Protein AF-A0A2G8XVL8-F1 (afdb_monomer_lite)

Foldseek 3Di:
DPPDDDDPDDDDPVRLLVVLCPDQEAEDQDQAEEDDCSVVSSLVSPVQNQHAYAYEPRYNCPVLQPLHHYDHSVPVVRSVVSVVCRVPPDPVSSNVSSVVSVVSSVVDDPVVVVVVVVVVVVVVDDDPQWDWDWDDDDPPTDTDTDGVPDDDDDPVVVVVCVVPDQAEEAEDEFDVTQFDHPPPDDDDPPDPPDPPLGDAGDPVSLVVVLVQQVPPRYAAEYAYQDDPVSQCVRNVVRPRHHYHYPD

Radius of gyration: 33.02 Å; chains: 1; bounding box: 64×34×90 Å

InterPro domains:
  IPR001830 Glycosyl transferase, family 20 [PF00982] (4-121)
  IPR001830 Glycosyl transferase, family 20 [PTHR10788] (4-247)
  IPR003337 Trehalose-phosphatase [PF02358] (200-247)
  IPR023214 HAD superfamily [G3DSA:3.40.50.1000] (167-247)
  IPR036412 HAD-like superfamily [SSF56784] (168-247)

pLDDT: mean 87.18, std 13.28, range [36.97, 98.06]

Sequence (247 aa):
FQHIELHIQPVGWEEKWALFTAGDCFLDTSIRDGLNLNPFEFICCHKDNVTGVILSEFTGCSRALASAIRVNPWKVEAVADAMDRIINMPVEEQRDRFTRDRDYLSHNSTQKWADENILDLRRARKPDDFVYVSWGLGNTFRVLGMDSNFRFLDTNQVVRGYRTSRHRVFFFDCEGTLAPDRRRITFVPGGENLFAQGRPPSPQVKDCLQALVDDQRNTVVILSGRDRHLLEEWFSSIRGIGLCAEH

Structure (mmCIF, N/CA/C/O backbone):
data_AF-A0A2G8XVL8-F1
#
_entry.id   AF-A0A2G8XVL8-F1
#
loop_
_atom_site.group_PDB
_atom_site.id
_atom_site.type_symbol
_atom_site.label_atom_id
_atom_site.label_alt_id
_atom_site.label_comp_id
_atom_site.label_asym_id
_atom_site.label_entity_id
_atom_site.label_seq_id
_atom_site.pdbx_PDB_ins_code
_atom_site.Cartn_x
_atom_site.Cartn_y
_atom_site.Cartn_z
_atom_site.occupancy
_atom_site.B_iso_or_equiv
_atom_site.auth_seq_id
_atom_site.auth_comp_id
_atom_site.auth_asym_id
_atom_site.auth_atom_id
_atom_site.pdbx_PDB_model_num
ATOM 1 N N . PHE A 1 1 ? 26.553 9.262 -38.613 1.00 51.47 1 PHE A N 1
ATOM 2 C CA . PHE A 1 1 ? 25.586 8.382 -37.938 1.00 51.47 1 PHE A CA 1
ATOM 3 C C . PHE A 1 1 ? 24.610 9.262 -37.190 1.00 51.47 1 PHE A C 1
ATOM 5 O O . PHE A 1 1 ? 25.046 10.172 -36.497 1.00 51.47 1 PHE A O 1
ATOM 12 N N . GLN A 1 2 ? 23.315 9.083 -37.417 1.00 65.31 2 GLN A N 1
ATOM 13 C CA . GLN A 1 2 ? 22.286 9.786 -36.662 1.00 65.31 2 GLN A CA 1
ATOM 14 C C . GLN A 1 2 ? 22.004 8.920 -35.432 1.00 65.31 2 GLN A C 1
ATOM 16 O O . GLN A 1 2 ? 21.621 7.767 -35.580 1.00 65.31 2 GLN A O 1
ATOM 21 N N . HIS A 1 3 ? 22.325 9.423 -34.241 1.00 88.94 3 HIS A N 1
ATOM 22 C CA . HIS A 1 3 ? 22.270 8.637 -33.000 1.00 88.94 3 HIS A CA 1
ATOM 23 C C . HIS A 1 3 ? 20.875 8.615 -32.358 1.00 88.94 3 HIS A C 1
ATOM 25 O O . HIS A 1 3 ? 20.647 7.849 -31.431 1.00 88.94 3 HIS A O 1
ATOM 31 N N . ILE A 1 4 ? 19.965 9.476 -32.825 1.00 93.12 4 ILE A N 1
ATOM 32 C CA . ILE A 1 4 ? 18.607 9.629 -32.301 1.00 93.12 4 ILE A CA 1
ATOM 33 C C . ILE A 1 4 ? 17.651 9.732 -33.486 1.00 93.12 4 ILE A C 1
ATOM 35 O O . ILE A 1 4 ? 17.824 10.599 -34.348 1.00 93.12 4 ILE A O 1
ATOM 39 N N . GLU A 1 5 ? 16.636 8.875 -33.490 1.00 92.69 5 GLU A N 1
ATOM 40 C CA . GLU A 1 5 ? 15.493 8.949 -34.393 1.00 92.69 5 GLU A CA 1
ATOM 41 C C . GLU A 1 5 ? 14.271 9.426 -33.601 1.00 92.69 5 GLU A C 1
ATOM 43 O O . GLU A 1 5 ? 13.936 8.869 -32.555 1.00 92.69 5 GLU A O 1
ATOM 48 N N . LEU A 1 6 ? 13.643 10.514 -34.055 1.00 93.31 6 LEU A N 1
ATOM 49 C CA . LEU A 1 6 ? 12.503 11.129 -33.379 1.00 93.31 6 LEU A CA 1
ATOM 50 C C . LEU A 1 6 ? 11.251 10.991 -34.243 1.00 93.31 6 LEU A C 1
ATOM 52 O O . LEU A 1 6 ? 11.138 11.628 -35.290 1.00 93.31 6 LEU A O 1
ATOM 56 N N . HIS A 1 7 ? 10.283 10.219 -33.754 1.00 91.62 7 HIS A N 1
ATOM 57 C CA . HIS A 1 7 ? 8.988 10.021 -34.398 1.00 91.62 7 HIS A CA 1
ATOM 58 C C . HIS A 1 7 ? 7.916 10.840 -33.665 1.00 91.62 7 HIS A C 1
ATOM 60 O O . HIS A 1 7 ? 7.632 10.590 -32.497 1.00 91.62 7 HIS A O 1
ATOM 66 N N . ILE A 1 8 ? 7.316 11.828 -34.341 1.00 92.38 8 ILE A N 1
ATOM 67 C CA . ILE A 1 8 ? 6.271 12.721 -33.779 1.00 92.38 8 ILE A CA 1
ATOM 68 C C . ILE A 1 8 ? 4.906 12.469 -34.450 1.00 92.38 8 ILE A C 1
ATOM 70 O O . ILE A 1 8 ? 4.050 13.346 -34.534 1.00 92.38 8 ILE A O 1
ATOM 74 N N . GLN A 1 9 ? 4.699 11.270 -34.988 1.00 92.88 9 GLN A N 1
ATOM 75 C CA . GLN A 1 9 ? 3.434 10.866 -35.604 1.00 92.88 9 GLN A CA 1
ATOM 76 C C . GLN A 1 9 ? 2.692 9.892 -34.682 1.00 92.88 9 GLN A C 1
ATOM 78 O 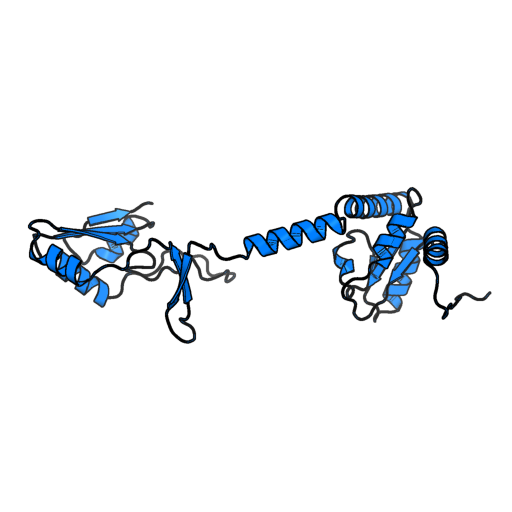O . GLN A 1 9 ? 3.333 9.241 -33.855 1.00 92.88 9 GLN A O 1
ATOM 83 N N . PRO A 1 10 ? 1.355 9.781 -34.782 1.00 91.75 10 PRO A N 1
ATOM 84 C CA . PRO A 1 10 ? 0.627 8.734 -34.080 1.00 91.75 10 PRO A CA 1
ATOM 85 C C . PRO A 1 10 ? 1.158 7.359 -34.494 1.00 91.75 10 PRO A C 1
ATOM 87 O O . PRO A 1 10 ? 1.093 7.001 -35.666 1.00 91.75 10 PRO A O 1
ATOM 90 N N . VAL A 1 11 ? 1.667 6.601 -33.527 1.00 91.06 11 VAL A N 1
ATOM 91 C CA . VAL A 1 11 ? 2.175 5.242 -33.736 1.00 91.06 11 VAL A CA 1
ATOM 92 C C . VAL A 1 11 ? 1.044 4.257 -33.448 1.00 91.06 11 VAL A C 1
ATOM 94 O O . VAL A 1 11 ? 0.441 4.289 -32.370 1.00 91.06 11 VAL A O 1
ATOM 97 N N . GLY A 1 12 ? 0.729 3.394 -34.416 1.00 95.19 12 GLY A N 1
ATOM 98 C CA . GLY A 1 12 ? -0.253 2.321 -34.234 1.00 95.19 12 GLY A CA 1
ATOM 99 C C . GLY A 1 12 ? 0.237 1.262 -33.239 1.00 95.19 12 GLY A C 1
ATOM 100 O O . GLY A 1 12 ? 1.431 1.154 -32.971 1.00 95.19 12 GLY A O 1
ATOM 101 N N . TRP A 1 13 ? -0.665 0.442 -32.690 1.00 93.75 13 TRP A N 1
ATOM 102 C CA . TRP A 1 13 ? -0.272 -0.583 -31.708 1.00 93.75 13 TRP A CA 1
ATOM 103 C C . TRP A 1 13 ? 0.717 -1.608 -32.271 1.00 93.75 13 TRP A C 1
ATOM 105 O O . TRP A 1 13 ? 1.668 -1.966 -31.585 1.00 93.75 13 TRP A O 1
ATOM 115 N N . GLU A 1 14 ? 0.537 -2.027 -33.525 1.00 95.44 14 GLU A N 1
ATOM 116 C CA . GLU A 1 14 ? 1.439 -2.977 -34.186 1.00 95.44 14 GLU A CA 1
ATOM 117 C C . GLU A 1 14 ? 2.858 -2.416 -34.322 1.00 95.44 14 GLU A C 1
ATOM 119 O O . GLU A 1 14 ? 3.827 -3.088 -33.977 1.00 95.44 14 GLU A O 1
ATOM 124 N N . GLU A 1 15 ? 2.980 -1.160 -34.755 1.00 94.94 15 GLU A N 1
ATOM 125 C CA . GLU A 1 15 ? 4.267 -0.478 -34.895 1.00 94.94 15 GLU A CA 1
ATOM 126 C C . GLU A 1 15 ? 4.929 -0.256 -33.530 1.00 94.94 15 GLU A C 1
ATOM 128 O O . GLU A 1 15 ? 6.110 -0.548 -33.359 1.00 94.94 15 GLU A O 1
ATOM 133 N N . LYS A 1 16 ? 4.159 0.161 -32.518 1.00 94.88 16 LYS A N 1
ATOM 134 C CA . LYS A 1 16 ? 4.647 0.308 -31.142 1.00 94.88 16 LYS A CA 1
ATOM 135 C C . LYS A 1 16 ? 5.207 -1.008 -30.602 1.00 94.88 16 LYS A C 1
ATOM 137 O O . LYS A 1 16 ? 6.292 -1.018 -30.028 1.00 94.88 16 LYS A O 1
ATOM 142 N N . TRP A 1 17 ? 4.488 -2.117 -30.767 1.00 94.69 17 TRP A N 1
ATOM 143 C CA . TRP A 1 17 ? 4.947 -3.422 -30.289 1.00 94.69 17 TRP A CA 1
ATOM 144 C C . TRP A 1 17 ? 6.123 -3.960 -31.096 1.00 94.69 17 TRP A C 1
ATOM 146 O O . TRP A 1 17 ? 6.993 -4.612 -30.520 1.00 94.69 17 TRP A O 1
ATOM 156 N N . ALA A 1 18 ? 6.197 -3.660 -32.394 1.00 94.62 18 ALA A N 1
ATOM 157 C CA . ALA A 1 18 ? 7.372 -3.964 -33.201 1.00 94.62 18 ALA A CA 1
ATOM 158 C C . ALA A 1 18 ? 8.606 -3.207 -32.684 1.00 94.62 18 ALA A C 1
ATOM 160 O O . ALA A 1 18 ? 9.642 -3.828 -32.455 1.00 94.62 18 ALA A O 1
ATOM 161 N N . LEU A 1 19 ? 8.473 -1.904 -32.406 1.00 94.31 19 LEU A N 1
ATOM 162 C CA . LEU A 1 19 ? 9.533 -1.088 -31.803 1.00 94.31 19 LEU A CA 1
ATOM 163 C C . LEU A 1 19 ? 9.929 -1.602 -30.417 1.00 94.31 19 LEU A C 1
ATOM 165 O O . LEU A 1 19 ? 11.114 -1.692 -30.117 1.00 94.31 19 LEU A O 1
ATOM 169 N N . PHE A 1 20 ? 8.954 -1.978 -29.585 1.00 95.75 20 PHE A N 1
ATOM 170 C CA . PHE A 1 20 ? 9.235 -2.571 -28.280 1.00 95.75 20 PHE A CA 1
ATOM 171 C C . PHE A 1 20 ? 9.999 -3.877 -28.426 1.00 95.75 20 PHE A C 1
ATOM 173 O O . PHE A 1 20 ? 11.032 -4.018 -27.801 1.00 95.75 20 PHE A O 1
ATOM 180 N N . THR A 1 21 ? 9.554 -4.789 -29.288 1.00 94.50 21 THR A N 1
ATOM 181 C CA . THR A 1 21 ? 10.224 -6.082 -29.516 1.00 94.50 21 THR A CA 1
ATOM 182 C C . THR A 1 21 ? 11.647 -5.920 -30.061 1.00 94.50 21 THR A C 1
ATOM 184 O O . THR A 1 21 ? 12.493 -6.776 -29.823 1.00 94.50 21 THR A O 1
ATOM 187 N N . ALA A 1 22 ? 11.908 -4.849 -30.813 1.00 93.38 22 ALA A N 1
ATOM 188 C CA . ALA A 1 22 ? 13.218 -4.559 -31.386 1.00 93.38 22 ALA A CA 1
ATOM 189 C C . ALA A 1 22 ? 14.173 -3.823 -30.428 1.00 93.38 22 ALA A C 1
ATOM 191 O O . ALA A 1 22 ? 15.365 -3.755 -30.714 1.00 93.38 22 ALA A O 1
ATOM 192 N N . GLY A 1 23 ? 13.671 -3.229 -29.342 1.00 93.19 23 GLY A N 1
ATOM 193 C CA . GLY A 1 23 ? 14.470 -2.401 -28.442 1.00 93.19 23 GLY A CA 1
ATOM 194 C C . GLY A 1 23 ? 15.141 -3.201 -27.327 1.00 93.19 23 GLY A C 1
ATOM 195 O O . GLY A 1 23 ? 14.467 -3.874 -26.560 1.00 93.19 23 GLY A O 1
ATOM 196 N N . ASP A 1 24 ? 16.452 -3.037 -27.148 1.00 91.56 24 ASP A N 1
ATOM 197 C CA . ASP A 1 24 ? 17.209 -3.720 -26.082 1.00 91.56 24 ASP A CA 1
ATOM 198 C C . ASP A 1 24 ? 16.936 -3.160 -24.670 1.00 91.56 24 ASP A C 1
ATOM 200 O O . ASP A 1 24 ? 17.196 -3.809 -23.653 1.00 91.56 24 ASP A O 1
ATOM 204 N N . CYS A 1 25 ? 16.435 -1.923 -24.588 1.00 93.94 25 CYS A N 1
ATOM 205 C CA . CYS A 1 25 ? 16.132 -1.249 -23.332 1.00 93.94 25 CYS A CA 1
ATOM 206 C C . CYS A 1 25 ? 14.982 -0.251 -23.487 1.00 93.94 25 CYS A C 1
ATOM 208 O O . CYS A 1 25 ? 14.939 0.529 -24.438 1.00 93.94 25 CYS A O 1
ATOM 210 N N . PHE A 1 26 ? 14.106 -0.200 -22.484 1.00 96.00 26 PHE A N 1
ATOM 211 C CA . PHE A 1 26 ? 13.099 0.846 -22.339 1.00 96.00 26 PHE A CA 1
ATOM 212 C C . PHE A 1 26 ? 13.552 1.914 -21.343 1.00 96.00 26 PHE A C 1
ATOM 214 O O . PHE A 1 26 ? 13.959 1.594 -20.226 1.00 96.00 26 PHE A O 1
ATOM 221 N N . LEU A 1 27 ? 13.446 3.185 -21.729 1.00 96.81 27 LEU A N 1
ATOM 222 C CA . LEU A 1 27 ? 13.810 4.328 -20.895 1.00 96.81 27 LEU A CA 1
ATOM 223 C C . LEU A 1 27 ? 12.592 5.225 -20.662 1.00 96.81 27 LEU A C 1
ATOM 225 O O . LEU A 1 27 ? 12.047 5.800 -21.601 1.00 96.81 27 LEU A O 1
ATOM 229 N N . ASP A 1 28 ? 12.215 5.391 -19.397 1.00 96.25 28 ASP A N 1
ATOM 230 C CA . ASP A 1 28 ? 11.219 6.367 -18.959 1.00 96.25 28 ASP A CA 1
ATOM 231 C C . ASP A 1 28 ? 11.845 7.380 -18.001 1.00 96.25 28 ASP A C 1
ATOM 233 O O . ASP A 1 28 ? 12.133 7.075 -16.844 1.00 96.25 28 ASP A O 1
ATOM 237 N N . THR A 1 29 ? 12.016 8.613 -18.472 1.00 96.62 29 THR A N 1
ATOM 238 C CA . THR A 1 29 ? 12.513 9.750 -17.685 1.00 96.62 29 THR A CA 1
ATOM 239 C C . THR A 1 29 ? 11.398 10.730 -17.312 1.00 96.62 29 THR A C 1
ATOM 241 O O . THR A 1 29 ? 11.644 11.930 -17.178 1.00 96.62 29 THR A O 1
ATOM 244 N N . SER A 1 30 ? 10.159 10.255 -17.155 1.00 95.94 30 SER A N 1
ATOM 245 C CA . SER A 1 30 ? 9.023 11.098 -16.772 1.00 95.94 30 SER A CA 1
ATOM 246 C C . SER A 1 30 ? 9.294 11.870 -15.479 1.00 95.94 30 SER A C 1
ATOM 248 O O . SER A 1 30 ? 9.641 11.298 -14.446 1.00 95.94 30 SER A O 1
ATOM 250 N N . ILE A 1 31 ? 9.096 13.189 -15.518 1.00 95.50 31 ILE A N 1
ATOM 251 C CA . ILE A 1 31 ? 9.258 14.073 -14.351 1.00 95.50 31 ILE A CA 1
ATOM 252 C C . ILE A 1 31 ? 8.142 13.839 -13.322 1.00 95.50 31 ILE A C 1
ATOM 254 O O . ILE A 1 31 ? 8.350 13.998 -12.120 1.00 95.50 31 ILE A O 1
ATOM 258 N N . ARG A 1 32 ? 6.948 13.472 -13.796 1.00 93.25 32 ARG A N 1
ATOM 259 C CA . ARG A 1 32 ? 5.794 13.113 -12.974 1.00 93.25 32 ARG A CA 1
ATOM 260 C C . ARG A 1 32 ? 4.841 12.267 -13.801 1.00 93.25 32 ARG A C 1
ATOM 262 O O . ARG A 1 32 ? 4.329 12.757 -14.803 1.00 93.25 32 ARG A O 1
ATOM 269 N N . ASP A 1 33 ? 4.573 11.048 -13.352 1.00 92.88 33 ASP A N 1
ATOM 270 C CA . ASP A 1 33 ? 3.595 10.176 -13.996 1.00 92.88 33 ASP A CA 1
ATOM 271 C C . ASP A 1 33 ? 2.817 9.357 -12.959 1.00 92.88 33 ASP A C 1
ATOM 273 O O . ASP A 1 33 ? 3.366 8.905 -11.952 1.00 92.88 33 ASP A O 1
ATOM 277 N N . GLY A 1 34 ? 1.514 9.209 -13.193 1.00 88.06 34 GLY A N 1
ATOM 278 C CA . GLY A 1 34 ? 0.626 8.403 -12.369 1.00 88.06 34 GLY A CA 1
ATOM 279 C C . GLY A 1 34 ? 0.796 6.920 -12.672 1.00 88.06 34 GLY A C 1
ATOM 280 O O . GLY A 1 34 ? 1.337 6.183 -11.855 1.00 88.06 34 GLY A O 1
ATOM 281 N N . LEU A 1 35 ? 0.332 6.480 -13.841 1.00 83.62 35 LEU A N 1
ATOM 282 C CA . LEU A 1 35 ? 0.419 5.085 -14.266 1.00 83.62 35 LEU A CA 1
ATOM 283 C C . LEU A 1 35 ? 0.913 5.012 -15.710 1.00 83.62 35 LEU A C 1
ATOM 285 O O . LEU A 1 35 ? 0.138 5.205 -16.645 1.00 83.62 35 LEU A O 1
ATOM 289 N N . ASN A 1 36 ? 2.186 4.652 -15.867 1.00 89.00 36 ASN A N 1
ATOM 290 C CA . ASN A 1 36 ? 2.756 4.299 -17.158 1.00 89.00 36 ASN A CA 1
ATOM 291 C C . ASN A 1 36 ? 2.579 2.803 -17.417 1.00 89.00 36 ASN A C 1
ATOM 293 O O . ASN A 1 36 ? 3.120 1.988 -16.664 1.00 89.00 36 ASN A O 1
ATOM 297 N N . LEU A 1 37 ? 1.874 2.432 -18.488 1.00 92.06 37 LEU A N 1
ATOM 298 C CA . LEU A 1 37 ? 1.750 1.028 -18.893 1.00 92.06 37 LEU A CA 1
ATOM 299 C C . LEU A 1 37 ? 2.858 0.562 -19.841 1.00 92.06 37 LEU A C 1
ATOM 301 O O . LEU A 1 37 ? 3.112 -0.637 -19.943 1.00 92.06 37 LEU A O 1
ATOM 305 N N . ASN A 1 38 ? 3.564 1.497 -20.482 1.00 94.62 38 ASN A N 1
ATOM 306 C CA . ASN A 1 38 ? 4.581 1.182 -21.482 1.00 94.62 38 ASN A CA 1
ATOM 307 C C . ASN A 1 38 ? 5.695 0.254 -20.963 1.00 94.62 38 ASN A C 1
ATOM 309 O O . ASN A 1 38 ? 6.026 -0.682 -21.685 1.00 94.62 38 ASN A O 1
ATOM 313 N N . PRO A 1 39 ? 6.234 0.413 -19.734 1.00 94.81 39 PRO A N 1
ATOM 314 C CA . PRO A 1 39 ? 7.241 -0.510 -19.207 1.00 94.81 39 PRO A CA 1
ATOM 315 C C . PRO A 1 39 ? 6.749 -1.955 -19.103 1.00 94.81 39 PRO A C 1
ATOM 317 O O . PRO A 1 39 ? 7.492 -2.894 -19.373 1.00 94.81 39 PRO A O 1
ATOM 320 N N . PHE A 1 40 ? 5.486 -2.140 -18.714 1.00 94.06 40 PHE A N 1
ATOM 321 C CA . PHE A 1 40 ? 4.886 -3.462 -18.576 1.00 94.06 40 PHE A CA 1
ATOM 322 C C . PHE A 1 40 ? 4.651 -4.093 -19.948 1.00 94.06 40 PHE A C 1
ATOM 324 O O . PHE A 1 40 ? 5.006 -5.247 -20.171 1.00 94.06 40 PHE A O 1
ATOM 331 N N . GLU A 1 41 ? 4.103 -3.317 -20.886 1.00 94.19 41 GLU A N 1
ATOM 332 C CA . GLU A 1 41 ? 3.913 -3.744 -22.274 1.00 94.19 41 GLU A CA 1
ATOM 333 C C . GLU A 1 41 ? 5.244 -4.108 -22.941 1.00 94.19 41 GLU A C 1
ATOM 335 O O . GLU A 1 41 ? 5.321 -5.118 -23.638 1.00 94.19 41 GLU A O 1
ATOM 340 N N . PHE A 1 42 ? 6.298 -3.331 -22.688 1.00 95.44 42 PHE A N 1
ATOM 341 C CA . PHE A 1 42 ? 7.637 -3.584 -23.204 1.00 95.44 42 PHE A CA 1
ATOM 342 C C . PHE A 1 42 ? 8.193 -4.931 -22.722 1.00 95.44 42 PHE A C 1
ATOM 344 O O . PHE A 1 42 ? 8.650 -5.727 -23.543 1.00 95.44 42 PHE A O 1
ATOM 351 N N . ILE A 1 43 ? 8.079 -5.240 -21.425 1.00 94.12 43 ILE A N 1
ATOM 352 C CA . ILE A 1 43 ? 8.467 -6.553 -20.877 1.00 94.12 43 ILE A CA 1
ATOM 353 C C . ILE A 1 43 ? 7.618 -7.675 -21.493 1.00 94.12 43 ILE A C 1
ATOM 355 O O . ILE A 1 43 ? 8.153 -8.713 -21.880 1.00 94.12 43 ILE A O 1
ATOM 359 N N . CYS A 1 44 ? 6.305 -7.470 -21.641 1.00 92.81 44 CYS A N 1
ATOM 360 C CA . CYS A 1 44 ? 5.407 -8.455 -22.251 1.00 92.81 44 CYS A CA 1
ATOM 361 C C . CYS A 1 44 ? 5.753 -8.763 -23.717 1.00 92.81 44 CYS A C 1
ATOM 363 O O . CYS A 1 44 ? 5.624 -9.914 -24.140 1.00 92.81 44 CYS A O 1
ATOM 365 N N . CYS A 1 45 ? 6.210 -7.769 -24.489 1.00 94.62 45 CYS A N 1
ATOM 366 C CA . CYS A 1 45 ? 6.634 -7.969 -25.881 1.00 94.62 45 CYS A CA 1
ATOM 367 C C . CYS A 1 45 ? 7.860 -8.891 -25.990 1.00 94.62 45 CYS A C 1
ATOM 369 O O . CYS A 1 45 ? 8.027 -9.576 -26.997 1.00 94.62 45 CYS A O 1
ATOM 371 N N . HIS A 1 46 ? 8.681 -8.960 -24.942 1.00 91.56 46 HIS A N 1
ATOM 372 C CA . HIS A 1 46 ? 9.983 -9.613 -24.981 1.00 91.56 46 HIS A CA 1
ATOM 373 C C . HIS A 1 46 ? 9.997 -11.121 -24.709 1.00 91.56 46 HIS A C 1
ATOM 375 O O . HIS A 1 46 ? 11.042 -11.724 -24.890 1.00 91.56 46 HIS A O 1
ATOM 381 N N . LYS A 1 47 ? 8.875 -11.774 -24.374 1.00 78.94 47 LYS A N 1
ATOM 382 C CA . LYS A 1 47 ? 8.752 -13.244 -24.179 1.00 78.94 47 LYS A CA 1
ATOM 383 C C . LYS A 1 47 ? 9.976 -13.921 -23.518 1.00 78.94 47 LYS A C 1
ATOM 385 O O . LYS A 1 47 ? 10.049 -13.934 -22.292 1.00 78.94 47 LYS A O 1
ATOM 390 N N . ASP A 1 48 ? 10.886 -14.490 -24.318 1.00 76.62 48 ASP A N 1
ATOM 391 C CA . ASP A 1 48 ? 12.098 -15.214 -23.890 1.00 76.62 48 ASP A CA 1
ATOM 392 C C . ASP A 1 48 ? 13.403 -14.422 -24.109 1.00 76.62 48 ASP A C 1
ATOM 394 O O . ASP A 1 48 ? 14.472 -14.834 -23.652 1.00 76.62 48 ASP A O 1
ATOM 398 N N . ASN A 1 49 ? 13.324 -13.285 -24.801 1.00 84.56 49 ASN A N 1
ATOM 399 C CA . ASN A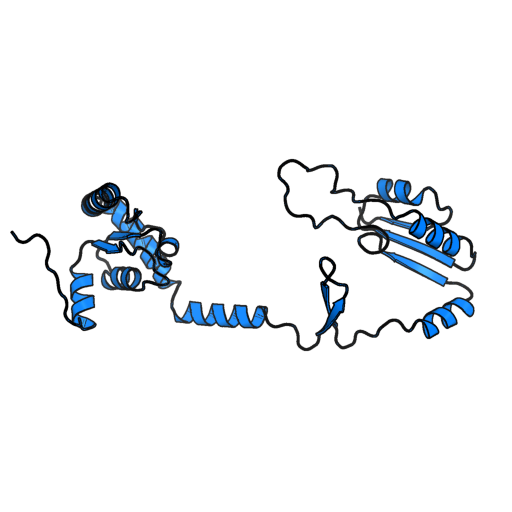 1 49 ? 14.441 -12.378 -25.014 1.00 84.56 49 ASN A CA 1
ATOM 400 C C . ASN A 1 49 ? 14.614 -11.504 -23.776 1.00 84.56 49 ASN A C 1
ATOM 402 O O . ASN A 1 49 ? 13.697 -10.820 -23.328 1.00 84.56 49 ASN A O 1
ATOM 406 N N . VAL A 1 50 ? 15.813 -11.533 -23.215 1.00 85.94 50 VAL A N 1
ATOM 407 C CA . VAL A 1 50 ? 16.138 -10.739 -22.039 1.00 85.94 50 VAL A CA 1
ATOM 408 C C . VAL A 1 50 ? 16.188 -9.261 -22.429 1.00 85.94 50 VAL A C 1
ATOM 410 O O . VAL A 1 50 ? 16.774 -8.916 -23.450 1.00 85.94 50 VAL A O 1
ATOM 413 N N . THR A 1 51 ? 15.575 -8.398 -21.619 1.00 90.31 51 THR A N 1
ATOM 414 C CA . THR A 1 51 ? 15.546 -6.950 -21.856 1.00 90.31 51 THR A CA 1
ATOM 415 C C . THR A 1 51 ? 15.655 -6.167 -20.552 1.00 90.31 51 THR A C 1
ATOM 417 O O . THR A 1 51 ? 15.475 -6.712 -19.456 1.00 90.31 51 THR A O 1
ATOM 420 N N . GLY A 1 52 ? 15.950 -4.876 -20.671 1.00 92.50 52 GLY A N 1
ATOM 421 C CA . GLY A 1 52 ? 16.139 -3.960 -19.557 1.00 92.50 52 GLY A CA 1
ATOM 422 C C . GLY A 1 52 ? 15.113 -2.830 -19.510 1.00 92.50 52 GLY A C 1
ATOM 423 O O . GLY A 1 52 ? 14.659 -2.331 -20.536 1.00 92.50 52 GLY A O 1
ATOM 424 N N . VAL A 1 53 ? 14.777 -2.375 -18.300 1.00 95.75 53 VAL A N 1
ATOM 425 C CA . VAL A 1 53 ? 13.917 -1.204 -18.091 1.00 95.75 53 VAL A CA 1
ATOM 426 C C . VAL A 1 53 ? 14.587 -0.226 -17.127 1.00 95.75 53 VAL A C 1
ATOM 428 O O . VAL A 1 53 ? 14.986 -0.595 -16.017 1.00 95.75 53 VAL A O 1
ATOM 431 N N . ILE A 1 54 ? 14.672 1.034 -17.545 1.00 97.19 54 ILE A N 1
ATOM 432 C CA . ILE A 1 54 ? 15.102 2.174 -16.738 1.00 97.19 54 ILE A CA 1
ATOM 433 C C . ILE A 1 54 ? 13.880 3.052 -16.479 1.00 97.19 54 ILE A C 1
ATOM 435 O O . ILE A 1 54 ? 13.227 3.507 -17.417 1.00 97.19 54 ILE A O 1
ATOM 439 N N . LEU A 1 55 ? 13.579 3.298 -15.205 1.00 97.19 55 LEU A N 1
ATOM 440 C CA . LEU A 1 55 ? 12.411 4.069 -14.789 1.00 97.19 55 LEU A CA 1
ATOM 441 C C . LEU A 1 55 ? 12.803 5.260 -13.933 1.00 97.19 55 LEU A C 1
ATOM 443 O O . LEU A 1 55 ? 13.605 5.149 -13.007 1.00 97.19 55 LEU A O 1
ATOM 447 N N . SER A 1 56 ? 12.130 6.375 -14.166 1.00 97.19 56 SER A N 1
ATOM 448 C CA . SER A 1 56 ? 12.089 7.493 -13.238 1.00 97.19 56 SER A CA 1
ATOM 449 C C . SER A 1 56 ? 11.657 7.028 -11.839 1.00 97.19 56 SER A C 1
ATOM 451 O O . SER A 1 56 ? 10.817 6.145 -11.674 1.00 97.19 56 SER A O 1
ATOM 453 N N . GLU A 1 57 ? 12.193 7.631 -10.786 1.00 95.19 57 GLU A N 1
ATOM 454 C CA . GLU A 1 57 ? 11.680 7.449 -9.421 1.00 95.19 57 GLU A CA 1
ATOM 455 C C . GLU A 1 57 ? 10.319 8.139 -9.201 1.00 95.19 57 GLU A C 1
ATOM 457 O O . GLU A 1 57 ? 9.635 7.868 -8.213 1.00 95.19 57 GLU A O 1
ATOM 462 N N . PHE A 1 58 ? 9.901 8.995 -10.142 1.00 94.56 58 PHE A N 1
ATOM 463 C CA . PHE A 1 58 ? 8.676 9.798 -10.077 1.00 94.56 58 PHE A CA 1
ATOM 464 C C . PHE A 1 58 ? 7.507 9.243 -10.907 1.00 94.56 58 PHE A C 1
ATOM 466 O O . PHE A 1 58 ? 6.472 9.906 -11.017 1.00 94.56 58 PHE A O 1
ATOM 473 N N . THR A 1 59 ? 7.653 8.051 -11.490 1.00 93.25 59 THR A N 1
ATOM 474 C CA . THR A 1 59 ? 6.545 7.323 -12.132 1.00 93.25 59 THR A CA 1
ATOM 475 C C . THR A 1 59 ? 5.923 6.325 -11.159 1.00 93.25 59 THR A C 1
ATOM 477 O O . THR A 1 59 ? 6.631 5.632 -10.424 1.00 93.25 59 THR A O 1
ATOM 480 N N . GLY A 1 60 ? 4.592 6.219 -11.131 1.00 88.19 60 GLY A N 1
ATOM 481 C CA . GLY A 1 60 ? 3.916 5.302 -10.207 1.00 88.19 60 GLY A CA 1
ATOM 482 C C . GLY A 1 60 ? 4.243 3.824 -10.447 1.00 88.19 60 GLY A C 1
ATOM 483 O O . GLY A 1 60 ? 4.217 3.038 -9.498 1.00 88.19 60 GLY A O 1
ATOM 484 N N . CYS A 1 61 ? 4.652 3.439 -11.662 1.00 85.94 61 CYS A N 1
ATOM 485 C CA . CYS A 1 61 ? 5.094 2.070 -11.947 1.00 85.94 61 CYS A CA 1
ATOM 486 C C . CYS A 1 61 ? 6.503 1.743 -11.412 1.00 85.94 61 CYS A C 1
ATOM 488 O O . CYS A 1 61 ? 6.849 0.566 -11.313 1.00 85.94 61 CYS A O 1
ATOM 490 N N . SER A 1 62 ? 7.281 2.740 -10.961 1.00 88.38 62 SER A N 1
ATOM 491 C CA . SER A 1 62 ? 8.644 2.574 -10.410 1.00 88.38 62 SER A CA 1
ATOM 492 C C . SER A 1 62 ? 8.715 1.606 -9.220 1.00 88.38 62 SER A C 1
ATOM 494 O O . SER A 1 62 ? 9.759 1.018 -8.922 1.00 88.38 62 SER A O 1
ATOM 496 N N . ARG A 1 63 ? 7.589 1.439 -8.515 1.00 86.44 63 ARG A N 1
ATOM 497 C CA . ARG A 1 63 ? 7.453 0.534 -7.365 1.00 86.44 63 ARG A CA 1
ATOM 498 C C . ARG A 1 63 ? 6.954 -0.861 -7.733 1.00 86.44 63 ARG A C 1
ATOM 500 O O . ARG A 1 63 ? 7.120 -1.769 -6.925 1.00 86.44 63 ARG A O 1
ATOM 507 N N . ALA A 1 64 ? 6.322 -1.016 -8.894 1.00 89.62 64 ALA A N 1
ATOM 508 C CA . ALA A 1 64 ? 5.752 -2.283 -9.338 1.00 89.62 64 ALA A CA 1
ATOM 509 C C . ALA A 1 64 ? 6.833 -3.205 -9.918 1.00 89.62 64 ALA A C 1
ATOM 511 O O . ALA A 1 64 ? 6.886 -4.383 -9.579 1.00 89.62 64 ALA A O 1
ATOM 512 N N . LEU A 1 65 ? 7.736 -2.652 -10.735 1.00 91.88 65 LEU A N 1
ATOM 513 C CA . LEU A 1 65 ? 8.871 -3.388 -11.292 1.00 91.88 65 LEU A CA 1
ATOM 514 C C . LEU A 1 65 ? 10.050 -3.352 -10.317 1.00 91.88 65 LEU A C 1
ATOM 516 O O . LEU A 1 65 ? 10.711 -2.328 -10.127 1.00 91.88 65 LEU A O 1
ATOM 520 N N . ALA A 1 66 ? 10.295 -4.476 -9.648 1.00 90.62 66 ALA A N 1
ATOM 521 C CA . ALA A 1 66 ? 11.312 -4.563 -8.607 1.00 90.62 66 ALA A CA 1
ATOM 522 C C . ALA A 1 66 ? 12.731 -4.464 -9.182 1.00 90.62 66 ALA A C 1
ATOM 524 O O . ALA A 1 66 ? 13.623 -3.926 -8.515 1.00 90.62 66 ALA A O 1
ATOM 525 N N . SER A 1 67 ? 12.927 -4.974 -10.401 1.00 92.94 67 SER A N 1
ATOM 526 C CA . SER A 1 67 ? 14.243 -5.149 -11.017 1.00 92.94 67 SER A CA 1
ATOM 527 C C . SER A 1 67 ? 14.670 -3.997 -11.925 1.00 92.94 67 SER A C 1
ATOM 529 O O . SER A 1 67 ? 15.856 -3.930 -12.269 1.00 92.94 67 SER A O 1
ATOM 531 N N . ALA A 1 68 ? 13.748 -3.087 -12.256 1.00 94.38 68 ALA A N 1
ATOM 532 C CA . ALA A 1 68 ? 14.018 -1.884 -13.035 1.00 94.38 68 ALA A CA 1
ATOM 533 C C . ALA A 1 68 ? 15.105 -1.008 -12.386 1.00 94.38 68 ALA A C 1
ATOM 535 O O . ALA A 1 68 ? 15.160 -0.840 -11.160 1.00 94.38 68 ALA A O 1
ATOM 536 N N . ILE A 1 69 ? 15.970 -0.420 -13.216 1.00 96.12 69 ILE A N 1
ATOM 537 C CA . ILE A 1 69 ? 16.967 0.545 -12.748 1.00 96.12 69 ILE A CA 1
ATOM 538 C C . ILE A 1 69 ? 16.255 1.878 -12.528 1.00 96.12 69 ILE A C 1
ATOM 540 O O . ILE A 1 69 ? 15.754 2.492 -13.466 1.00 96.12 69 ILE A O 1
ATOM 544 N N . ARG A 1 70 ? 16.194 2.315 -11.269 1.00 96.69 70 ARG A N 1
ATOM 545 C CA . ARG A 1 70 ? 15.549 3.572 -10.889 1.00 96.69 70 ARG A CA 1
ATOM 546 C C . ARG A 1 70 ? 16.511 4.741 -11.034 1.00 96.69 70 ARG A C 1
ATOM 548 O O . ARG A 1 70 ? 17.620 4.689 -10.505 1.00 96.69 70 ARG A O 1
ATOM 555 N N . VAL A 1 71 ? 16.061 5.793 -11.705 1.00 97.56 71 VAL A N 1
ATOM 556 C CA . VAL A 1 71 ? 16.836 7.011 -11.949 1.00 97.56 71 VAL A CA 1
ATOM 557 C C . VAL A 1 71 ? 16.061 8.247 -11.525 1.00 97.56 71 VAL A C 1
ATOM 559 O O . VAL A 1 71 ? 14.836 8.306 -11.604 1.00 97.56 71 VAL A O 1
ATOM 562 N N . ASN A 1 72 ? 16.790 9.273 -11.106 1.00 97.50 72 ASN A N 1
ATOM 563 C CA . ASN A 1 72 ? 16.234 10.609 -11.000 1.00 97.50 72 ASN A CA 1
ATOM 564 C C . ASN A 1 72 ? 16.420 11.303 -12.364 1.00 97.50 72 ASN A C 1
ATOM 566 O O . ASN A 1 72 ? 17.570 11.530 -12.744 1.00 97.50 72 ASN A O 1
ATOM 570 N N . PRO A 1 73 ? 15.347 11.663 -13.095 1.00 96.94 73 PRO A N 1
ATOM 571 C CA . PRO A 1 73 ? 15.452 12.242 -14.437 1.00 96.94 73 PRO A CA 1
ATOM 572 C C . PRO A 1 73 ? 16.171 13.599 -14.475 1.00 96.94 73 PRO A C 1
ATOM 574 O O . PRO A 1 73 ? 16.616 14.023 -15.535 1.00 96.94 73 PRO A O 1
ATOM 577 N N . TRP A 1 74 ? 16.320 14.275 -13.332 1.00 97.25 74 TRP A N 1
ATOM 578 C CA . TRP A 1 74 ? 17.056 15.537 -13.221 1.00 97.25 74 TRP A CA 1
ATOM 579 C C . TRP A 1 74 ? 18.574 15.348 -13.104 1.00 97.25 74 TRP A C 1
ATOM 581 O O . TRP A 1 74 ? 19.317 16.322 -13.199 1.00 97.25 74 TRP A O 1
ATOM 591 N N . LYS A 1 75 ? 19.046 14.116 -12.875 1.00 97.62 75 LYS A N 1
ATOM 592 C CA . LYS A 1 75 ? 20.470 13.767 -12.790 1.00 97.62 75 LYS A CA 1
ATOM 593 C C . LYS A 1 75 ? 20.900 13.082 -14.083 1.00 97.62 75 LYS A C 1
ATOM 595 O O . LYS A 1 75 ? 20.895 11.856 -14.166 1.00 97.62 75 LYS A O 1
ATOM 600 N N . VAL A 1 76 ? 21.245 13.880 -15.089 1.00 96.94 76 VAL A N 1
ATOM 601 C CA . VAL A 1 76 ? 21.536 13.405 -16.453 1.00 96.94 76 VAL A CA 1
ATOM 602 C C . VAL A 1 76 ? 22.659 12.365 -16.471 1.00 96.94 76 VAL A C 1
ATOM 604 O O . VAL A 1 76 ? 22.535 11.349 -17.147 1.00 96.94 76 VAL A O 1
ATOM 607 N N . GLU A 1 77 ? 23.707 12.563 -15.674 1.00 97.94 77 GLU A N 1
ATOM 608 C CA . GLU A 1 77 ? 24.836 11.635 -15.564 1.00 97.94 77 GLU A CA 1
ATOM 609 C C . GLU A 1 77 ? 24.381 10.273 -15.033 1.00 97.94 77 GLU A C 1
ATOM 611 O O . GLU A 1 77 ? 24.738 9.243 -15.588 1.00 97.94 77 GLU A O 1
ATOM 616 N N . ALA A 1 78 ? 23.499 10.256 -14.031 1.00 97.25 78 ALA A N 1
ATOM 617 C CA . ALA A 1 78 ? 22.965 9.012 -13.481 1.00 97.25 78 ALA A CA 1
ATOM 618 C C . ALA A 1 78 ? 22.044 8.276 -14.470 1.00 97.25 78 ALA A C 1
ATOM 620 O O . ALA A 1 78 ? 21.967 7.048 -14.440 1.00 97.25 78 ALA A O 1
ATOM 621 N N . VAL A 1 79 ? 21.337 9.008 -15.340 1.00 98.06 79 VAL A N 1
ATOM 622 C CA . VAL A 1 79 ? 20.561 8.404 -16.435 1.00 98.06 79 VAL A CA 1
ATOM 623 C C . VAL A 1 79 ? 21.505 7.775 -17.460 1.00 98.06 79 VAL A C 1
ATOM 625 O O . VAL A 1 79 ? 21.286 6.632 -17.854 1.00 98.06 79 VAL A O 1
ATOM 628 N N . ALA A 1 80 ? 22.575 8.475 -17.844 1.00 97.44 80 ALA A N 1
ATOM 629 C CA . ALA A 1 80 ? 23.586 7.946 -18.757 1.00 97.44 80 ALA A CA 1
ATOM 630 C C . ALA A 1 80 ? 24.284 6.700 -18.181 1.00 97.44 80 ALA A C 1
ATOM 632 O O . ALA A 1 80 ? 24.373 5.684 -18.868 1.00 97.44 80 ALA A O 1
ATOM 633 N N . ASP A 1 81 ? 24.677 6.730 -16.905 1.00 98.06 81 ASP A N 1
ATOM 634 C CA . ASP A 1 81 ? 25.264 5.582 -16.202 1.00 98.06 81 ASP A CA 1
ATOM 635 C C . ASP A 1 81 ? 24.295 4.392 -16.151 1.00 98.06 81 ASP A C 1
ATOM 637 O O . ASP A 1 81 ? 24.705 3.238 -16.265 1.00 98.06 81 ASP A O 1
ATOM 641 N N . ALA A 1 82 ? 22.991 4.645 -15.990 1.00 97.69 82 ALA A N 1
ATOM 642 C CA . ALA A 1 82 ? 21.977 3.595 -16.020 1.00 97.69 82 ALA A CA 1
ATOM 643 C C . ALA A 1 82 ? 21.840 2.962 -17.413 1.00 97.69 82 ALA A C 1
ATOM 645 O O . ALA A 1 82 ? 21.709 1.740 -17.504 1.00 97.69 82 ALA A O 1
ATOM 646 N N . MET A 1 83 ? 21.892 3.772 -18.477 1.00 96.19 83 MET A N 1
ATOM 647 C CA . MET A 1 83 ? 21.885 3.295 -19.864 1.00 96.19 83 MET A CA 1
ATOM 648 C C . MET A 1 83 ? 23.132 2.462 -20.169 1.00 96.19 83 MET A C 1
ATOM 650 O O . MET A 1 83 ? 23.014 1.370 -20.714 1.00 96.19 83 MET A O 1
ATOM 654 N N . ASP A 1 84 ? 24.316 2.922 -19.768 1.00 96.69 84 ASP A N 1
ATOM 655 C CA . ASP A 1 84 ? 25.551 2.155 -19.948 1.00 96.69 84 ASP A CA 1
ATOM 656 C C . ASP A 1 84 ? 25.502 0.833 -19.169 1.00 96.69 84 ASP A C 1
ATOM 658 O O . ASP A 1 84 ? 25.744 -0.248 -19.712 1.00 96.69 84 ASP A O 1
ATOM 662 N N . ARG A 1 85 ? 25.081 0.898 -17.902 1.00 96.25 85 ARG A N 1
ATOM 663 C CA . ARG A 1 85 ? 24.968 -0.276 -17.039 1.00 96.25 85 ARG A CA 1
ATOM 664 C C . ARG A 1 85 ? 24.046 -1.335 -17.620 1.00 96.25 85 ARG A C 1
ATOM 666 O O . ARG A 1 85 ? 24.370 -2.511 -17.512 1.00 96.25 85 ARG A O 1
ATOM 673 N N . ILE A 1 86 ? 22.879 -0.956 -18.139 1.00 94.69 86 ILE A N 1
ATOM 674 C CA . ILE A 1 86 ? 21.888 -1.940 -18.580 1.00 94.69 86 ILE A CA 1
ATOM 675 C C . ILE A 1 86 ? 22.348 -2.670 -19.842 1.00 94.69 86 ILE A C 1
ATOM 677 O O . ILE A 1 86 ? 22.221 -3.890 -19.904 1.00 94.69 86 ILE A O 1
ATOM 681 N N . ILE A 1 87 ? 22.970 -1.945 -20.778 1.00 92.25 87 ILE A N 1
ATOM 682 C CA . ILE A 1 87 ? 23.514 -2.496 -22.024 1.00 92.25 87 ILE A CA 1
ATOM 683 C C . ILE A 1 87 ? 24.712 -3.410 -21.745 1.00 92.25 87 ILE A C 1
ATOM 685 O O . ILE A 1 87 ? 24.830 -4.469 -22.355 1.00 92.25 87 ILE A O 1
ATOM 689 N N . ASN A 1 88 ? 25.567 -3.051 -20.785 1.00 94.81 88 ASN A N 1
ATOM 690 C CA . ASN A 1 88 ? 26.743 -3.847 -20.419 1.00 94.81 88 ASN A CA 1
ATOM 691 C C . ASN A 1 88 ? 26.471 -4.907 -19.333 1.00 94.81 88 ASN A C 1
ATOM 693 O O . ASN A 1 88 ? 27.400 -5.575 -18.871 1.00 94.81 88 ASN A O 1
ATOM 697 N N . MET A 1 89 ? 25.223 -5.057 -18.876 1.00 94.69 89 MET A N 1
ATOM 698 C CA . MET A 1 89 ? 24.894 -5.967 -17.779 1.00 94.69 89 MET A CA 1
ATOM 699 C C . MET A 1 89 ? 25.107 -7.434 -18.197 1.00 94.69 89 MET A C 1
ATOM 701 O O . MET A 1 89 ? 24.692 -7.822 -19.289 1.00 94.69 89 MET A O 1
ATOM 705 N N . PRO A 1 90 ? 25.703 -8.286 -17.340 1.00 94.81 90 PRO A N 1
ATOM 706 C CA . PRO A 1 90 ? 25.857 -9.704 -17.646 1.00 94.81 90 PRO A CA 1
ATOM 707 C C . PRO A 1 90 ? 24.507 -10.375 -17.929 1.00 94.81 90 PRO A C 1
ATOM 709 O O . PRO A 1 90 ? 23.544 -10.168 -17.191 1.00 94.81 90 PRO A O 1
ATOM 712 N N . VAL A 1 91 ? 24.458 -11.232 -18.953 1.00 91.06 91 VAL A N 1
ATOM 713 C CA . VAL A 1 91 ? 23.220 -11.889 -19.421 1.00 91.06 91 VAL A CA 1
ATOM 714 C C . VAL A 1 91 ? 22.487 -12.633 -18.302 1.00 91.06 91 VAL A C 1
ATOM 716 O O . VAL A 1 91 ? 21.262 -12.586 -18.246 1.00 91.06 91 VAL A O 1
ATOM 719 N N . GLU A 1 92 ? 23.208 -13.278 -17.382 1.00 93.62 92 GLU A N 1
ATOM 720 C CA . GLU A 1 92 ? 22.576 -13.982 -16.258 1.00 93.62 92 GLU A CA 1
ATOM 721 C C . GLU A 1 92 ? 21.902 -13.013 -15.272 1.00 93.62 92 GLU A C 1
ATOM 723 O O . GLU A 1 92 ? 20.767 -13.247 -14.864 1.00 93.62 92 GLU A O 1
ATOM 728 N N . GLU A 1 93 ? 22.531 -11.869 -14.962 1.00 94.12 93 GLU A N 1
ATOM 729 C CA . GLU A 1 93 ? 21.901 -10.838 -14.122 1.00 94.12 93 GLU A CA 1
ATOM 730 C C . GLU A 1 93 ? 20.670 -10.249 -14.821 1.00 94.12 93 GLU A C 1
ATOM 732 O O . GLU A 1 93 ? 19.622 -10.072 -14.193 1.00 94.12 93 GLU A O 1
ATOM 737 N N . GLN A 1 94 ? 20.771 -9.962 -16.121 1.00 92.12 94 GLN A N 1
ATOM 738 C CA . GLN A 1 94 ? 19.637 -9.450 -16.883 1.00 92.12 94 GLN A CA 1
ATOM 739 C C . GLN A 1 94 ? 18.483 -10.468 -16.920 1.00 92.12 94 GLN A C 1
ATOM 741 O O . GLN A 1 94 ? 17.328 -10.090 -16.719 1.00 92.12 94 GLN A O 1
ATOM 746 N N . ARG A 1 95 ? 18.776 -11.762 -17.115 1.00 93.50 95 ARG A N 1
ATOM 747 C CA . ARG A 1 95 ? 17.774 -12.838 -17.138 1.00 93.50 95 ARG A CA 1
ATOM 748 C C . ARG A 1 95 ? 17.060 -12.965 -15.797 1.00 93.50 95 ARG A C 1
ATOM 750 O O . ARG A 1 95 ? 15.833 -13.072 -15.779 1.00 93.50 95 ARG A O 1
ATOM 757 N N . ASP A 1 96 ? 17.793 -12.917 -14.689 1.00 93.81 96 ASP A N 1
ATOM 758 C CA . ASP A 1 96 ? 17.218 -12.982 -13.342 1.00 93.81 96 ASP A CA 1
ATOM 759 C C . ASP A 1 96 ? 16.281 -11.797 -13.071 1.00 93.81 96 ASP A C 1
ATOM 761 O O . ASP A 1 96 ? 15.178 -11.960 -12.538 1.00 93.81 96 ASP A O 1
ATOM 765 N N . ARG A 1 97 ? 16.706 -10.589 -13.464 1.00 93.62 97 ARG A N 1
ATOM 766 C CA . ARG A 1 97 ? 15.901 -9.363 -13.359 1.00 93.62 97 ARG A CA 1
ATOM 767 C C . ARG A 1 97 ? 14.632 -9.449 -14.203 1.00 93.62 97 ARG A C 1
ATOM 769 O O . ARG A 1 97 ? 13.541 -9.209 -13.686 1.00 93.62 97 ARG A O 1
ATOM 776 N N . PHE A 1 98 ? 14.774 -9.823 -15.472 1.00 93.44 98 PHE A N 1
ATOM 777 C CA . PHE A 1 98 ? 13.663 -9.952 -16.409 1.00 93.44 98 PHE A CA 1
ATOM 778 C C . PHE A 1 98 ? 12.654 -11.006 -15.945 1.00 93.44 98 PHE A C 1
ATOM 780 O O . PHE A 1 98 ? 11.455 -10.742 -15.920 1.00 93.44 98 PHE A O 1
ATOM 787 N N . THR A 1 99 ? 13.131 -12.170 -15.493 1.00 93.12 99 THR A N 1
ATOM 788 C CA . THR A 1 99 ? 12.274 -13.258 -14.996 1.00 93.12 99 THR A CA 1
ATOM 789 C C . THR A 1 99 ? 11.435 -12.802 -13.807 1.00 93.12 99 THR A C 1
ATOM 791 O O . THR A 1 99 ? 10.226 -13.010 -13.804 1.00 93.12 99 THR A O 1
ATOM 794 N N . ARG A 1 100 ? 12.036 -12.102 -12.835 1.00 93.25 100 ARG A N 1
ATOM 795 C CA . ARG A 1 100 ? 11.318 -11.585 -11.660 1.00 93.25 100 ARG A CA 1
ATOM 796 C C . ARG A 1 100 ? 10.189 -10.629 -12.041 1.00 93.25 100 ARG A C 1
ATOM 798 O O . ARG A 1 100 ? 9.085 -10.730 -11.509 1.00 93.25 100 ARG A O 1
ATOM 805 N N . ASP A 1 101 ? 10.469 -9.697 -12.943 1.00 93.38 101 ASP A N 1
ATOM 806 C CA . ASP A 1 101 ? 9.500 -8.682 -13.348 1.00 93.38 101 ASP A CA 1
ATOM 807 C C . ASP A 1 101 ? 8.409 -9.280 -14.260 1.00 93.38 101 ASP A C 1
ATOM 809 O O . ASP A 1 101 ? 7.231 -8.947 -14.122 1.00 93.38 101 ASP A O 1
ATOM 813 N N . ARG A 1 102 ? 8.755 -10.247 -15.117 1.00 92.19 102 ARG A N 1
ATOM 814 C CA . ARG A 1 102 ? 7.789 -11.036 -15.898 1.00 92.19 102 ARG A CA 1
ATOM 815 C C . ARG A 1 102 ? 6.870 -11.863 -14.997 1.00 92.19 102 ARG A C 1
ATOM 817 O O . ARG A 1 102 ? 5.660 -11.903 -15.219 1.00 92.19 102 ARG A O 1
ATOM 824 N N . ASP A 1 103 ? 7.423 -12.507 -13.974 1.00 92.38 103 ASP A N 1
ATOM 825 C CA . ASP A 1 103 ? 6.645 -13.284 -13.011 1.00 92.38 103 ASP A CA 1
ATOM 826 C C . ASP A 1 103 ? 5.724 -12.372 -12.185 1.00 92.38 103 ASP A C 1
ATOM 828 O O . ASP A 1 103 ? 4.589 -12.739 -11.892 1.00 92.38 103 ASP A O 1
ATOM 832 N N . TYR A 1 104 ? 6.146 -11.144 -11.868 1.00 92.31 104 TYR A N 1
ATOM 833 C CA . TYR A 1 104 ? 5.246 -10.146 -11.291 1.00 92.31 104 TYR A CA 1
ATOM 834 C C . TYR A 1 104 ? 4.070 -9.841 -12.233 1.00 92.31 104 TYR A C 1
ATOM 836 O O . TYR A 1 104 ? 2.916 -9.872 -11.801 1.00 92.31 104 TYR A O 1
ATOM 844 N N . LEU A 1 105 ? 4.332 -9.600 -13.520 1.00 91.75 105 LEU A N 1
ATOM 845 C CA . LEU A 1 105 ? 3.292 -9.289 -14.504 1.00 91.75 105 LEU A CA 1
ATOM 846 C C . LEU A 1 105 ? 2.289 -10.427 -14.711 1.00 91.75 105 LEU A C 1
ATOM 848 O O . LEU A 1 105 ? 1.092 -10.166 -14.833 1.00 91.75 105 LEU A O 1
ATOM 852 N N . SER A 1 106 ? 2.739 -11.684 -14.685 1.00 90.81 106 SER A N 1
ATOM 853 C CA . SER A 1 106 ? 1.846 -12.841 -14.840 1.00 90.81 106 SER A CA 1
ATOM 854 C C . SER A 1 106 ? 0.853 -12.996 -13.681 1.00 90.81 106 SER A C 1
ATOM 856 O O . SER A 1 106 ? -0.241 -13.526 -13.872 1.00 90.81 106 SER A O 1
ATOM 858 N N . HIS A 1 107 ? 1.189 -12.479 -12.495 1.00 90.75 107 HIS A N 1
ATOM 859 C CA . HIS A 1 107 ? 0.343 -12.546 -11.302 1.00 90.75 107 HIS A CA 1
ATOM 860 C C . HIS A 1 107 ? -0.446 -11.262 -11.016 1.00 90.75 107 HIS A C 1
ATOM 862 O O . HIS A 1 107 ? -1.268 -11.266 -10.096 1.00 90.75 107 HIS A O 1
ATOM 868 N N . ASN A 1 108 ? -0.210 -10.168 -11.747 1.00 90.88 108 ASN A N 1
ATOM 869 C CA . ASN A 1 108 ? -0.795 -8.849 -11.474 1.00 90.88 108 ASN A CA 1
ATOM 870 C C . ASN A 1 108 ? -1.457 -8.269 -12.729 1.00 90.88 108 ASN A C 1
ATOM 872 O O . ASN A 1 108 ? -1.010 -7.276 -13.298 1.00 90.88 108 ASN A O 1
ATOM 876 N N . SER A 1 109 ? -2.542 -8.910 -13.165 1.00 91.12 109 SER A N 1
ATOM 877 C CA . SER A 1 109 ? -3.332 -8.448 -14.306 1.00 91.12 109 SER A CA 1
ATOM 878 C C . SER A 1 109 ? -4.254 -7.279 -13.946 1.00 91.12 109 SER A C 1
ATOM 880 O O . SER A 1 109 ? -4.654 -7.101 -12.793 1.00 91.12 109 SER A O 1
ATOM 882 N N . THR A 1 110 ? -4.677 -6.521 -14.961 1.00 90.38 110 THR A N 1
ATOM 883 C CA . THR A 1 110 ? -5.693 -5.465 -14.814 1.00 90.38 110 THR A CA 1
ATOM 884 C C . THR A 1 110 ? -7.004 -6.001 -14.236 1.00 90.38 110 THR A C 1
ATOM 886 O O . THR A 1 110 ? -7.626 -5.330 -13.416 1.00 90.38 110 THR A O 1
ATOM 889 N N . GLN A 1 111 ? -7.403 -7.222 -14.614 1.00 92.69 111 GLN A N 1
ATOM 890 C CA . GLN A 1 111 ? -8.602 -7.865 -14.073 1.00 92.69 111 GLN A CA 1
ATOM 891 C C . GLN A 1 111 ? -8.465 -8.110 -12.568 1.00 92.69 111 GLN A C 1
ATOM 893 O O . GLN A 1 111 ? -9.354 -7.747 -11.806 1.00 92.69 111 GLN A O 1
ATOM 898 N N . LYS A 1 112 ? -7.322 -8.652 -12.133 1.00 92.25 112 LYS A N 1
ATOM 899 C CA . LYS A 1 112 ? -7.058 -8.895 -10.714 1.00 92.25 112 LYS A CA 1
ATOM 900 C C . LYS A 1 112 ? -7.070 -7.596 -9.910 1.00 92.25 112 LYS A C 1
ATOM 902 O O . LYS A 1 112 ? -7.695 -7.547 -8.858 1.00 92.25 112 LYS A O 1
ATOM 907 N N . TRP A 1 113 ? -6.436 -6.540 -10.425 1.00 91.12 113 TRP A N 1
ATOM 908 C CA . TRP A 1 113 ? -6.482 -5.220 -9.793 1.00 91.12 113 TRP A CA 1
ATOM 909 C C . TRP A 1 113 ? -7.923 -4.710 -9.635 1.00 91.12 113 TRP A C 1
ATOM 911 O O . TRP A 1 113 ? -8.281 -4.203 -8.573 1.00 91.12 113 TRP A O 1
ATOM 921 N N . ALA A 1 114 ? -8.762 -4.866 -10.666 1.00 94.25 114 ALA A N 1
ATOM 922 C CA . ALA A 1 114 ? -10.160 -4.445 -10.613 1.00 94.25 114 ALA A CA 1
ATOM 923 C C . ALA A 1 114 ? -10.953 -5.240 -9.562 1.00 94.25 114 ALA A C 1
ATOM 925 O O . ALA A 1 114 ? -11.700 -4.651 -8.777 1.00 94.25 114 ALA A O 1
ATOM 926 N N . ASP A 1 115 ? -10.751 -6.557 -9.502 1.00 94.06 115 ASP A N 1
ATOM 927 C CA . ASP A 1 115 ? -11.405 -7.430 -8.526 1.00 94.06 115 ASP A CA 1
ATOM 928 C C . ASP A 1 115 ? -10.988 -7.078 -7.087 1.00 94.06 115 ASP A C 1
ATOM 930 O O . ASP A 1 115 ? -11.841 -6.936 -6.206 1.00 94.06 115 ASP A O 1
ATOM 934 N N . GLU A 1 116 ? -9.690 -6.870 -6.845 1.00 92.44 116 GLU A N 1
ATOM 935 C CA . GLU A 1 116 ? -9.153 -6.440 -5.548 1.00 92.44 116 GLU A CA 1
ATOM 936 C C . GLU A 1 116 ? -9.703 -5.070 -5.135 1.00 92.44 116 GLU A C 1
ATOM 938 O O . GLU A 1 116 ? -10.151 -4.901 -3.999 1.00 92.44 116 GLU A O 1
ATOM 943 N N . ASN A 1 117 ? -9.767 -4.115 -6.066 1.00 92.38 117 ASN A N 1
ATOM 944 C CA . ASN A 1 117 ? -10.327 -2.794 -5.798 1.00 92.38 117 ASN A CA 1
ATOM 945 C C . ASN A 1 117 ? -11.805 -2.871 -5.383 1.00 92.38 117 ASN A C 1
ATOM 947 O O . ASN A 1 117 ? -12.209 -2.254 -4.396 1.00 92.38 117 ASN A O 1
ATOM 951 N N . ILE A 1 118 ? -12.613 -3.674 -6.083 1.00 93.88 118 ILE A N 1
ATOM 952 C CA . ILE A 1 118 ? -14.025 -3.887 -5.736 1.00 93.88 118 ILE A CA 1
ATOM 953 C C . ILE A 1 118 ? -14.159 -4.557 -4.364 1.00 93.88 118 ILE A C 1
ATOM 955 O O . ILE A 1 118 ? -15.042 -4.191 -3.582 1.00 93.88 118 ILE A O 1
ATOM 959 N N . LEU A 1 119 ? -13.304 -5.531 -4.045 1.00 91.56 119 LEU A N 1
ATOM 960 C CA . LEU A 1 119 ? -13.299 -6.180 -2.734 1.00 91.56 119 LEU A CA 1
ATOM 961 C C . LEU A 1 119 ? -12.963 -5.196 -1.614 1.00 91.56 119 LEU A C 1
ATOM 963 O O . LEU A 1 119 ? -13.632 -5.205 -0.578 1.00 91.56 119 LEU A O 1
ATOM 967 N N . ASP A 1 120 ? -11.989 -4.318 -1.823 1.00 91.56 120 ASP A N 1
ATOM 968 C CA . ASP A 1 120 ? -11.631 -3.295 -0.846 1.00 91.56 120 ASP A CA 1
ATOM 969 C C . ASP A 1 120 ? -12.750 -2.261 -0.668 1.00 91.56 120 ASP A C 1
ATOM 971 O O . ASP A 1 120 ? -13.073 -1.902 0.466 1.00 91.56 120 ASP A O 1
ATOM 975 N N . LEU A 1 121 ? -13.443 -1.874 -1.745 1.00 91.38 121 LEU A N 1
ATOM 976 C CA . LEU A 1 121 ? -14.651 -1.045 -1.657 1.00 91.38 121 LEU A CA 1
ATOM 977 C C . LEU A 1 121 ? -15.766 -1.734 -0.855 1.00 91.38 121 LEU A C 1
ATOM 979 O O . LEU A 1 121 ? -16.431 -1.092 -0.041 1.00 91.38 121 LEU A O 1
ATOM 983 N N . ARG A 1 122 ? -15.958 -3.048 -1.032 1.00 85.00 122 ARG A N 1
ATOM 984 C CA . ARG A 1 122 ? -16.924 -3.826 -0.238 1.00 85.00 122 ARG A CA 1
ATOM 985 C C . ARG A 1 122 ? -16.532 -3.902 1.234 1.00 85.00 122 ARG A C 1
ATOM 987 O O . ARG A 1 122 ? -17.406 -3.779 2.082 1.00 85.00 122 ARG A O 1
ATOM 994 N N . ARG A 1 123 ? -15.246 -4.071 1.551 1.00 78.94 123 ARG A N 1
ATOM 995 C CA . ARG A 1 123 ? -14.735 -4.077 2.937 1.00 78.94 123 ARG A CA 1
ATOM 996 C C . ARG A 1 123 ? -14.851 -2.712 3.608 1.00 78.94 123 ARG A C 1
ATOM 998 O O . ARG A 1 123 ? -15.091 -2.642 4.807 1.00 78.94 123 ARG A O 1
ATOM 1005 N N . ALA A 1 124 ? -14.694 -1.635 2.841 1.00 83.62 124 ALA A N 1
ATOM 1006 C CA . ALA A 1 124 ? -14.892 -0.273 3.324 1.00 83.62 124 ALA A CA 1
ATOM 1007 C C . ALA A 1 124 ? -16.373 0.050 3.595 1.00 83.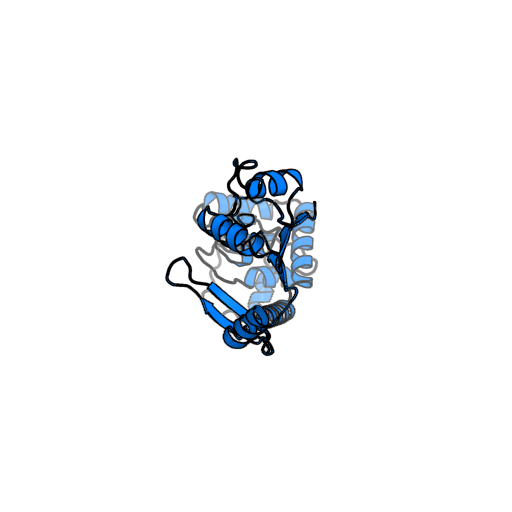62 124 ALA A C 1
ATOM 1009 O O . ALA A 1 124 ? -16.675 1.031 4.284 1.00 83.62 124 ALA A O 1
ATOM 1010 N N . ARG A 1 125 ? -17.308 -0.761 3.076 1.00 80.75 125 ARG A N 1
ATOM 1011 C CA . ARG A 1 125 ? -18.737 -0.604 3.340 1.00 80.75 125 ARG A CA 1
ATOM 1012 C C . ARG A 1 125 ? -19.022 -0.874 4.815 1.00 80.75 125 ARG A C 1
ATOM 1014 O O . ARG A 1 125 ? -18.756 -1.946 5.351 1.00 80.75 125 ARG A O 1
ATOM 1021 N N . LYS A 1 126 ? -19.623 0.120 5.455 1.00 73.25 126 LYS A N 1
ATOM 1022 C CA . LYS A 1 126 ? -20.214 0.012 6.787 1.00 73.25 126 LYS A CA 1
ATOM 1023 C C . LYS A 1 126 ? -21.328 -1.055 6.789 1.00 73.25 126 LYS A C 1
ATOM 1025 O O . LYS A 1 126 ? -22.148 -1.008 5.873 1.00 73.25 126 LYS A O 1
ATOM 1030 N N . PRO A 1 127 ? -21.365 -2.000 7.751 1.00 74.44 127 PRO A N 1
ATOM 1031 C CA . PRO A 1 127 ? -22.469 -2.952 7.881 1.00 74.44 127 PRO A CA 1
ATOM 1032 C C . PRO A 1 127 ? -23.836 -2.259 7.885 1.00 74.44 127 PRO A C 1
ATOM 1034 O O . PRO A 1 127 ? -24.015 -1.263 8.583 1.00 74.44 127 PRO A O 1
ATOM 1037 N N . ASP A 1 128 ? -24.788 -2.794 7.117 1.00 72.00 128 ASP A N 1
ATOM 1038 C CA . ASP A 1 128 ? -26.150 -2.241 7.021 1.00 72.00 128 ASP A CA 1
ATOM 1039 C C . ASP A 1 128 ? -26.904 -2.349 8.356 1.00 72.00 128 ASP A C 1
ATOM 1041 O O . ASP A 1 128 ? -27.697 -1.476 8.701 1.00 72.00 128 ASP A O 1
ATOM 1045 N N . ASP A 1 129 ? -26.584 -3.374 9.147 1.00 79.88 129 ASP A N 1
ATOM 1046 C CA . ASP A 1 129 ? -27.194 -3.630 10.451 1.00 79.88 129 ASP A CA 1
ATOM 1047 C C . ASP A 1 129 ? -26.572 -2.789 11.569 1.00 79.88 129 ASP A C 1
ATOM 1049 O O . ASP A 1 129 ? -26.749 -3.122 12.735 1.00 79.88 129 ASP A O 1
ATOM 1053 N N . PHE A 1 130 ? -25.807 -1.739 11.254 1.00 78.94 130 PHE A N 1
ATOM 1054 C CA . PHE A 1 130 ? -25.209 -0.856 12.251 1.00 78.94 130 PHE A CA 1
ATOM 1055 C C . PHE A 1 130 ? -25.763 0.571 12.142 1.00 78.94 130 PHE A C 1
ATOM 1057 O O . PHE A 1 130 ? -25.703 1.216 11.096 1.00 78.94 130 PHE A O 1
ATOM 1064 N N . VAL A 1 131 ? -26.248 1.113 13.257 1.00 77.31 131 VAL A N 1
ATOM 1065 C CA . VAL A 1 131 ? -26.583 2.530 13.411 1.00 77.31 131 VAL A CA 1
ATOM 1066 C C . VAL A 1 131 ? -25.316 3.290 13.783 1.00 77.31 131 VAL A C 1
ATOM 1068 O O . VAL A 1 131 ? -24.642 2.972 14.764 1.00 77.31 131 VAL A O 1
ATOM 1071 N N . TYR A 1 132 ? -24.995 4.320 13.003 1.00 80.31 132 TYR A N 1
ATOM 1072 C CA . TYR A 1 132 ? -23.839 5.172 13.256 1.00 80.31 132 TYR A CA 1
ATOM 1073 C C . TYR A 1 132 ? -24.260 6.444 13.978 1.00 80.31 132 TYR A C 1
ATOM 1075 O O . TYR A 1 132 ? -24.958 7.281 13.410 1.00 80.31 132 TYR A O 1
ATOM 1083 N N . VAL A 1 133 ? -23.805 6.602 15.218 1.00 78.38 133 VAL A N 1
ATOM 1084 C CA . VAL A 1 133 ? -24.046 7.799 16.028 1.00 78.38 133 VAL A CA 1
ATOM 1085 C C . VAL A 1 133 ? -22.759 8.593 16.208 1.00 78.38 133 VAL A C 1
ATOM 1087 O O . VAL A 1 133 ? -21.676 8.040 16.408 1.00 78.38 133 VAL A O 1
ATOM 1090 N N . SER A 1 134 ? -22.885 9.913 16.131 1.00 82.56 134 SER A N 1
ATOM 1091 C CA . SER A 1 134 ? -21.795 10.848 16.402 1.00 82.56 134 SER A CA 1
ATOM 1092 C C . SER A 1 134 ? -21.786 11.209 17.885 1.00 82.56 134 SER A C 1
ATOM 1094 O O . SER A 1 134 ? -22.826 11.561 18.439 1.00 82.56 134 SER A O 1
ATOM 1096 N N . TRP A 1 135 ? -20.619 11.160 18.524 1.00 77.12 135 TRP A N 1
ATOM 1097 C CA . TRP A 1 135 ? -20.432 11.524 19.929 1.00 77.12 135 TRP A CA 1
ATOM 1098 C C . TRP A 1 135 ? -19.263 12.499 20.092 1.00 77.12 135 TRP A C 1
ATOM 1100 O O . TRP A 1 135 ? -18.214 12.324 19.473 1.00 77.12 135 TRP A O 1
ATOM 1110 N N . GLY A 1 136 ? -19.420 13.501 20.960 1.00 77.25 136 GLY A N 1
ATOM 1111 C CA . GLY A 1 136 ? -18.406 14.532 21.211 1.00 77.25 136 GLY A CA 1
ATOM 1112 C C . GLY A 1 136 ? -18.396 15.673 20.185 1.00 77.25 136 GLY A C 1
ATOM 1113 O O . GLY A 1 136 ? -19.193 15.704 19.249 1.00 77.25 136 GLY A O 1
ATOM 1114 N N . LEU A 1 137 ? -17.492 16.638 20.381 1.00 69.94 137 LEU A N 1
ATOM 1115 C CA . LEU A 1 137 ? -17.338 17.841 19.550 1.00 69.94 137 LEU A CA 1
ATOM 1116 C C . LEU A 1 137 ? -15.846 18.176 19.375 1.00 69.94 137 LEU A C 1
ATOM 1118 O O . LEU A 1 137 ? -15.041 17.977 20.285 1.00 69.94 137 LEU A O 1
ATOM 1122 N N . GLY A 1 138 ? -15.458 18.703 18.209 1.00 79.31 138 GLY A N 1
ATOM 1123 C CA . GLY A 1 138 ? -14.061 19.051 17.916 1.00 79.31 138 GLY A CA 1
ATOM 1124 C C . GLY A 1 138 ? -13.121 17.842 18.031 1.00 79.31 138 GLY A C 1
ATOM 1125 O O . GLY A 1 138 ? -13.394 16.784 17.469 1.00 79.31 138 GLY A O 1
ATOM 1126 N N . ASN A 1 139 ? -12.037 17.968 18.802 1.00 64.06 139 ASN A N 1
ATOM 1127 C CA . ASN A 1 139 ? -11.032 16.902 18.964 1.00 64.06 139 ASN A CA 1
ATOM 1128 C C . ASN A 1 139 ? -11.546 15.643 19.696 1.00 64.06 139 ASN A C 1
ATOM 1130 O O . ASN A 1 139 ? -10.870 14.609 19.690 1.00 64.06 139 ASN A O 1
ATOM 1134 N N . THR A 1 140 ? -12.730 15.695 20.318 1.00 66.88 140 THR A N 1
ATOM 1135 C CA . THR A 1 140 ? -13.369 14.529 20.954 1.00 66.88 140 THR A CA 1
ATOM 1136 C C . THR A 1 140 ? -14.418 13.861 20.070 1.00 66.88 140 THR A C 1
ATOM 1138 O O . THR A 1 140 ? -15.040 12.900 20.516 1.00 66.88 140 THR A O 1
ATOM 1141 N N . PHE A 1 141 ? -14.592 14.315 18.823 1.00 72.00 141 PHE A N 1
ATOM 1142 C CA . PHE A 1 141 ? -15.531 13.705 17.886 1.00 72.00 141 PHE A CA 1
ATOM 1143 C C . PHE A 1 141 ? -15.184 12.231 17.633 1.00 72.00 141 PHE A C 1
ATOM 1145 O O . PHE A 1 141 ? -14.034 11.870 17.346 1.00 72.00 141 PHE A O 1
ATOM 1152 N N . ARG A 1 142 ? -16.190 11.369 17.757 1.00 69.69 142 ARG A N 1
ATOM 1153 C CA . ARG A 1 142 ? -16.134 9.932 17.487 1.00 69.69 142 ARG A CA 1
ATOM 1154 C C . ARG A 1 142 ? -17.398 9.521 16.738 1.00 69.69 142 ARG A C 1
ATOM 1156 O O . ARG A 1 142 ? -18.482 10.008 17.042 1.00 69.69 142 ARG A O 1
ATOM 1163 N N . VAL A 1 143 ? -17.255 8.596 15.792 1.00 76.44 143 VAL A N 1
ATOM 1164 C CA . VAL A 1 143 ? -18.387 7.896 15.173 1.00 76.44 143 VAL A CA 1
ATOM 1165 C C . VAL A 1 143 ? -18.420 6.494 15.761 1.00 76.44 143 VAL A C 1
ATOM 1167 O O . VAL A 1 143 ? -17.469 5.735 15.579 1.00 76.44 143 VAL A O 1
ATOM 1170 N N . LEU A 1 144 ? -19.491 6.166 16.475 1.00 75.81 144 LEU A N 1
ATOM 1171 C CA . LEU A 1 144 ? -19.739 4.822 16.981 1.00 75.81 144 LEU A CA 1
ATOM 1172 C C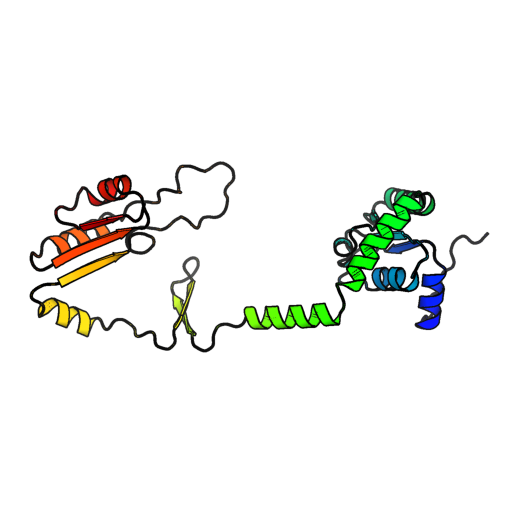 . LEU A 1 144 ? -20.669 4.095 16.017 1.00 75.81 144 LEU A C 1
ATOM 1174 O O . LEU A 1 144 ? -21.703 4.642 15.651 1.00 75.81 144 LEU A O 1
ATOM 1178 N N . GLY A 1 145 ? -20.313 2.875 15.624 1.00 81.38 145 GLY A N 1
ATOM 1179 C CA . GLY A 1 145 ? -21.254 1.944 15.008 1.00 81.38 145 GLY A CA 1
ATOM 1180 C C . GLY A 1 145 ? -21.830 1.034 16.088 1.00 81.38 145 GLY A C 1
ATOM 1181 O O . GLY A 1 145 ? -21.063 0.417 16.824 1.00 81.38 145 GLY A O 1
ATOM 1182 N N . MET A 1 146 ? -23.150 0.956 16.181 1.00 78.06 146 MET A N 1
ATOM 1183 C CA . MET A 1 146 ? -23.870 0.080 17.107 1.00 78.06 146 MET A CA 1
ATOM 1184 C C . MET A 1 146 ? -24.771 -0.851 16.312 1.00 78.06 146 MET A C 1
ATOM 1186 O O . MET A 1 146 ? -25.326 -0.412 15.316 1.00 78.06 146 MET A O 1
ATOM 1190 N N . ASP A 1 147 ? -24.949 -2.093 16.752 1.00 80.69 147 ASP A N 1
ATOM 1191 C CA . ASP A 1 147 ? -25.906 -3.016 16.132 1.00 80.69 147 ASP A CA 1
ATOM 1192 C C . ASP A 1 147 ? -27.316 -2.395 16.055 1.00 80.69 147 ASP A C 1
ATOM 1194 O O . ASP A 1 147 ? -27.731 -1.647 16.939 1.00 80.69 147 ASP A O 1
ATOM 1198 N N . SER A 1 148 ? -28.071 -2.699 15.007 1.00 77.44 148 SER A N 1
ATOM 1199 C CA . SER A 1 148 ? -29.418 -2.179 14.752 1.00 77.44 148 SER A CA 1
ATOM 1200 C C . SER A 1 148 ? -30.429 -2.599 15.820 1.00 77.44 148 SER A C 1
ATOM 1202 O O . SER A 1 148 ? -31.409 -1.892 16.056 1.00 77.44 148 SER A O 1
ATOM 1204 N N . ASN A 1 149 ? -30.164 -3.701 16.527 1.00 81.31 149 ASN A N 1
ATOM 1205 C CA . ASN A 1 149 ? -30.946 -4.154 17.672 1.00 81.31 149 ASN A CA 1
ATOM 1206 C C . ASN A 1 149 ? -30.458 -3.563 19.000 1.00 81.31 149 ASN A C 1
ATOM 1208 O O . ASN A 1 149 ? -31.028 -3.877 20.051 1.00 81.31 149 ASN A O 1
ATOM 1212 N N . PHE A 1 150 ? -29.421 -2.719 18.992 1.00 80.31 150 PHE A N 1
ATOM 1213 C CA . PHE A 1 150 ? -28.939 -2.054 20.193 1.00 80.31 150 PHE A CA 1
ATOM 1214 C C . PHE A 1 150 ? -30.046 -1.174 20.779 1.00 80.31 150 PHE A C 1
ATOM 1216 O O . PHE A 1 150 ? -30.501 -0.202 20.175 1.00 80.31 150 PHE A O 1
ATOM 1223 N N . ARG A 1 151 ? -30.483 -1.510 21.993 1.00 78.12 151 ARG A N 1
ATOM 1224 C CA . ARG A 1 151 ? -31.436 -0.702 22.751 1.00 78.12 151 ARG A CA 1
ATOM 1225 C C . ARG A 1 151 ? -30.672 0.127 23.764 1.00 78.12 151 ARG A C 1
ATOM 1227 O O . ARG A 1 151 ? -29.973 -0.424 24.612 1.00 78.12 151 ARG A O 1
ATOM 1234 N N . PHE A 1 152 ? -30.840 1.444 23.691 1.00 77.56 152 PHE A N 1
ATOM 1235 C CA . PHE A 1 152 ? -30.338 2.334 24.729 1.00 77.56 152 PHE A CA 1
ATOM 1236 C C . PHE A 1 152 ? -30.887 1.918 26.094 1.00 77.56 152 PHE A C 1
ATOM 1238 O O . PHE A 1 152 ? -32.042 1.506 26.222 1.00 77.56 152 PHE A O 1
ATOM 1245 N N . LEU A 1 153 ? -30.038 2.042 27.112 1.00 82.12 153 LEU A N 1
ATOM 1246 C CA . LEU A 1 153 ? -30.411 1.777 28.491 1.00 82.12 153 LEU A CA 1
ATOM 1247 C C . LEU A 1 153 ? -31.540 2.732 28.906 1.00 82.12 153 LEU A C 1
ATOM 1249 O O . LEU A 1 153 ? -31.347 3.947 28.928 1.00 82.12 153 LEU A O 1
ATOM 1253 N N . ASP A 1 154 ? -32.709 2.193 29.257 1.00 88.31 154 ASP A N 1
ATOM 1254 C CA . ASP A 1 154 ? -33.795 2.997 29.818 1.00 88.31 154 ASP A CA 1
ATOM 1255 C C . ASP A 1 154 ? -33.484 3.321 31.284 1.00 88.31 154 ASP A C 1
ATOM 1257 O O . ASP A 1 154 ? -33.676 2.507 32.194 1.00 88.31 154 ASP A O 1
ATOM 1261 N N . THR A 1 155 ? -33.012 4.543 31.520 1.00 89.44 155 THR A N 1
ATOM 1262 C CA . THR A 1 155 ? -32.661 5.031 32.855 1.00 89.44 155 THR A CA 1
ATOM 1263 C C . THR A 1 155 ? -33.831 4.934 33.835 1.00 89.44 155 THR A C 1
ATOM 1265 O O . THR A 1 155 ? -33.615 4.633 35.009 1.00 89.44 155 THR A O 1
ATOM 1268 N N . ASN A 1 156 ? -35.078 5.126 33.388 1.00 91.94 156 ASN A N 1
ATOM 1269 C CA . ASN A 1 156 ? -36.243 5.016 34.268 1.00 91.94 156 ASN A CA 1
ATOM 1270 C C . ASN A 1 156 ? -36.460 3.570 34.709 1.00 91.94 156 ASN A C 1
ATOM 1272 O O . ASN A 1 156 ? -36.739 3.314 35.885 1.00 91.94 156 ASN A O 1
ATOM 1276 N N . GLN A 1 157 ? -36.291 2.620 33.787 1.00 93.06 157 GLN A N 1
ATOM 1277 C CA . GLN A 1 157 ? -36.369 1.195 34.093 1.00 93.06 157 GLN A CA 1
ATOM 1278 C C . GLN A 1 157 ? -35.274 0.782 35.083 1.00 93.06 157 GLN A C 1
ATOM 1280 O O . GLN A 1 157 ? -35.573 0.113 36.076 1.00 93.06 157 GLN A O 1
ATOM 1285 N N . VAL A 1 158 ? -34.033 1.228 34.865 1.00 92.19 158 VAL A N 1
ATOM 1286 C CA . VAL A 1 158 ? -32.896 0.929 35.751 1.00 92.19 158 VAL A CA 1
ATOM 1287 C C . VAL A 1 158 ? -33.100 1.532 37.135 1.00 92.19 158 VAL A C 1
ATOM 1289 O O . VAL A 1 158 ? -32.959 0.826 38.130 1.00 92.19 158 VAL A O 1
ATOM 1292 N N . VAL A 1 159 ? -33.492 2.806 37.233 1.00 93.69 159 VAL A N 1
ATOM 1293 C CA . VAL A 1 159 ? -33.745 3.470 38.524 1.00 93.69 159 VAL A CA 1
ATOM 1294 C C . VAL A 1 159 ? -34.894 2.796 39.269 1.00 93.69 159 VAL A C 1
ATOM 1296 O O . VAL A 1 159 ? -34.815 2.602 40.486 1.00 93.69 159 VAL A O 1
ATOM 1299 N N . ARG A 1 160 ? -35.957 2.396 38.561 1.00 95.31 160 ARG A N 1
ATOM 1300 C CA . ARG A 1 160 ? -37.060 1.637 39.159 1.00 95.31 160 ARG A CA 1
ATOM 1301 C C . ARG A 1 160 ? -36.566 0.300 39.700 1.00 95.31 160 ARG A C 1
ATOM 1303 O O . ARG A 1 160 ? -36.793 0.024 40.875 1.00 95.31 160 ARG A O 1
ATOM 1310 N N . GLY A 1 161 ? -35.848 -0.476 38.886 1.00 94.50 161 GLY A N 1
ATOM 1311 C CA . GLY A 1 161 ? -35.256 -1.748 39.300 1.00 94.50 161 GLY A CA 1
ATOM 1312 C C . GLY A 1 161 ? -34.318 -1.583 40.496 1.00 94.50 161 GLY A C 1
ATOM 1313 O O . GLY A 1 161 ? -34.414 -2.336 41.464 1.00 94.50 161 GLY A O 1
ATOM 1314 N N . TYR A 1 162 ? -33.484 -0.541 40.493 1.00 94.12 162 TYR A N 1
ATOM 1315 C CA . TYR A 1 162 ? -32.583 -0.212 41.594 1.00 94.12 162 TYR A CA 1
ATOM 1316 C C . TYR A 1 162 ? -33.340 0.031 42.900 1.00 94.12 162 TYR A C 1
ATOM 1318 O O . TYR A 1 162 ? -32.941 -0.469 43.948 1.00 94.12 162 TYR A O 1
ATOM 1326 N N . ARG A 1 163 ? -34.442 0.785 42.866 1.00 93.94 163 ARG A N 1
ATOM 1327 C CA . ARG A 1 163 ? -35.217 1.106 44.074 1.00 93.94 163 ARG A CA 1
ATOM 1328 C C . ARG A 1 163 ? -35.961 -0.102 44.639 1.00 93.94 163 ARG A C 1
ATOM 1330 O O . ARG A 1 163 ? -36.076 -0.212 45.857 1.00 93.94 163 ARG A O 1
ATOM 1337 N N . THR A 1 164 ? -36.467 -0.988 43.780 1.00 95.94 164 THR A N 1
ATOM 1338 C CA . THR A 1 164 ? -37.313 -2.121 44.194 1.00 95.94 164 THR A CA 1
ATOM 1339 C C . THR A 1 164 ? -36.537 -3.388 44.540 1.00 95.94 164 THR A C 1
ATOM 1341 O O . THR A 1 164 ? -37.074 -4.265 45.216 1.00 95.94 164 THR A O 1
ATOM 1344 N N . SER A 1 165 ? -35.297 -3.520 44.073 1.00 96.25 165 SER A N 1
ATOM 1345 C CA . SER A 1 165 ? -34.503 -4.734 44.273 1.00 96.25 165 SER A CA 1
ATOM 1346 C C . SER A 1 165 ? -33.957 -4.839 45.697 1.00 96.25 165 SER A C 1
ATOM 1348 O O . SER A 1 165 ? -33.522 -3.855 46.298 1.00 96.25 165 SER A O 1
ATOM 1350 N N . ARG A 1 166 ? -33.964 -6.063 46.235 1.00 95.12 166 ARG A N 1
ATOM 1351 C CA . ARG A 1 166 ? -33.421 -6.369 47.570 1.00 95.12 166 ARG A CA 1
ATOM 1352 C C . ARG A 1 166 ? -31.919 -6.653 47.552 1.00 95.12 166 ARG A C 1
ATOM 1354 O O . ARG A 1 166 ? -31.256 -6.375 48.541 1.00 95.12 166 ARG A O 1
ATOM 1361 N N . HIS A 1 167 ? -31.409 -7.145 46.423 1.00 95.19 167 HIS A N 1
ATOM 1362 C CA . HIS A 1 167 ? -29.992 -7.390 46.158 1.00 95.19 167 HIS A CA 1
ATOM 1363 C C . HIS A 1 167 ? -29.675 -6.922 44.741 1.00 95.19 167 HIS A C 1
ATOM 1365 O O . HIS A 1 167 ? -30.463 -7.166 43.824 1.00 95.19 167 HIS A O 1
ATOM 1371 N N . ARG A 1 168 ? -28.567 -6.205 44.568 1.00 96.38 168 ARG A N 1
ATOM 1372 C CA . ARG A 1 168 ? -28.188 -5.560 43.307 1.00 96.38 168 ARG A CA 1
ATOM 1373 C C . ARG A 1 168 ? -26.712 -5.807 43.065 1.00 96.38 168 ARG A C 1
ATOM 1375 O O . ARG A 1 168 ? -25.907 -5.557 43.953 1.00 96.38 168 ARG A O 1
ATOM 1382 N N . VAL A 1 169 ? -26.367 -6.284 41.876 1.00 96.31 169 VAL A N 1
ATOM 1383 C CA . VAL A 1 169 ? -24.978 -6.562 41.505 1.00 96.31 169 VAL A CA 1
ATOM 1384 C C . VAL A 1 169 ? -24.587 -5.649 40.353 1.00 96.31 169 VAL A C 1
ATOM 1386 O O . VAL A 1 169 ? -25.314 -5.555 39.366 1.00 96.31 169 VAL A O 1
ATOM 1389 N N . PHE A 1 170 ? -23.451 -4.976 40.496 1.00 95.56 170 PHE A N 1
ATOM 1390 C CA . PHE A 1 170 ? -22.876 -4.085 39.499 1.00 95.56 170 PHE A CA 1
ATOM 1391 C C . PHE A 1 170 ? -21.542 -4.645 39.040 1.00 95.56 170 PHE A C 1
ATOM 1393 O O . PHE A 1 170 ? -20.655 -4.865 39.861 1.00 95.56 170 PHE A O 1
ATOM 1400 N N . PHE A 1 171 ? -21.401 -4.824 37.733 1.00 96.31 171 PHE A N 1
ATOM 1401 C CA . PHE A 1 171 ? -20.130 -5.131 37.098 1.00 96.31 171 PHE A CA 1
ATOM 1402 C C . PHE A 1 171 ? -19.695 -3.906 36.310 1.00 96.31 171 PHE A C 1
ATOM 1404 O O . PHE A 1 171 ? -20.407 -3.475 35.401 1.00 96.31 171 PHE A O 1
ATOM 1411 N N . PHE A 1 172 ? -18.554 -3.334 36.676 1.00 95.00 172 PHE A N 1
ATOM 1412 C CA . PHE A 1 172 ? -17.971 -2.216 35.952 1.00 95.00 172 PHE A CA 1
ATOM 1413 C C . PHE A 1 172 ? -16.670 -2.645 35.306 1.00 95.00 172 PHE A C 1
ATOM 1415 O O . PHE A 1 172 ? -15.753 -3.095 35.985 1.00 95.00 172 PHE A O 1
ATOM 1422 N N . ASP A 1 173 ? -16.597 -2.460 33.997 1.00 92.44 173 ASP A N 1
ATOM 1423 C CA . ASP A 1 173 ? -15.336 -2.494 33.276 1.00 92.44 173 ASP A CA 1
ATOM 1424 C C . ASP A 1 173 ? -14.436 -1.330 33.732 1.00 92.44 173 ASP A C 1
ATOM 1426 O O . ASP A 1 173 ? -14.914 -0.226 34.011 1.00 92.44 173 ASP A O 1
ATOM 1430 N N . CYS A 1 174 ? -13.135 -1.575 33.860 1.00 89.31 174 CYS A N 1
ATOM 1431 C CA . CYS A 1 174 ? -12.180 -0.577 34.325 1.00 89.31 174 CYS A CA 1
ATOM 1432 C C . CYS A 1 174 ? -11.620 0.243 33.155 1.00 89.31 174 CYS A C 1
ATOM 1434 O O . CYS A 1 174 ? -11.704 1.476 33.156 1.00 89.31 174 CYS A O 1
ATOM 1436 N N . GLU A 1 175 ? -11.056 -0.429 32.150 1.00 85.31 175 GLU A N 1
ATOM 1437 C CA . GLU A 1 175 ? -10.283 0.190 31.074 1.00 85.31 175 GLU A CA 1
ATOM 1438 C C . GLU A 1 175 ? -11.165 0.924 30.058 1.00 85.31 175 GLU A C 1
ATOM 1440 O O . GLU A 1 175 ? -11.885 0.335 29.268 1.00 85.31 175 GLU A O 1
ATOM 1445 N N . GLY A 1 176 ? -11.056 2.249 30.009 1.00 76.88 176 GLY A N 1
ATOM 1446 C CA . GLY A 1 176 ? -11.810 3.085 29.074 1.00 76.88 176 GLY A CA 1
ATOM 1447 C C . GLY A 1 176 ? -13.205 3.447 29.581 1.00 76.88 176 GLY A C 1
ATOM 1448 O O . GLY A 1 176 ? -13.808 4.375 29.041 1.00 76.88 176 GLY A O 1
ATOM 1449 N N . THR A 1 177 ? -13.660 2.788 30.651 1.00 85.44 177 THR A N 1
ATOM 1450 C CA . THR A 1 177 ? -14.945 3.035 31.310 1.00 85.44 177 THR A CA 1
ATOM 1451 C C . THR A 1 177 ? -14.765 3.838 32.606 1.00 85.44 177 THR A C 1
ATOM 1453 O O . THR A 1 177 ? -15.152 5.005 32.661 1.00 85.44 177 THR A O 1
ATOM 1456 N N . LEU A 1 178 ? -14.150 3.260 33.647 1.00 89.56 178 LEU A N 1
ATOM 1457 C CA . LEU A 1 178 ? -13.901 3.949 34.927 1.00 89.56 178 LEU A CA 1
ATOM 1458 C C . LEU A 1 178 ? -12.569 4.708 34.953 1.00 89.56 178 LEU A C 1
ATOM 1460 O O . LEU A 1 178 ? -12.416 5.699 35.671 1.00 89.56 178 LEU A O 1
ATOM 1464 N N . ALA A 1 179 ? -11.598 4.231 34.180 1.00 86.00 179 ALA A N 1
ATOM 1465 C CA . ALA A 1 179 ? -10.251 4.764 34.094 1.00 86.00 179 ALA A CA 1
ATOM 1466 C C . ALA A 1 179 ? -9.861 4.987 32.624 1.00 86.00 179 ALA A C 1
ATOM 1468 O O . ALA A 1 179 ? -10.260 4.208 31.763 1.00 86.00 179 ALA A O 1
ATOM 1469 N N . PRO A 1 180 ? -9.059 6.009 32.278 1.00 77.62 180 PRO A N 1
ATOM 1470 C CA . PRO A 1 180 ? -8.639 6.212 30.893 1.00 77.62 180 PRO A CA 1
ATOM 1471 C C . PRO A 1 180 ? -7.800 5.036 30.363 1.00 77.62 180 PRO A C 1
ATOM 1473 O O . PRO A 1 180 ? -6.708 4.777 30.876 1.00 77.62 180 PRO A O 1
ATOM 1476 N N . ASP A 1 181 ? -8.248 4.377 29.288 1.00 68.81 181 ASP A N 1
ATOM 1477 C CA . ASP A 1 181 ? -7.435 3.379 28.586 1.00 68.81 181 ASP A CA 1
ATOM 1478 C C . ASP A 1 181 ? -6.507 4.054 27.564 1.00 68.81 181 ASP A C 1
ATOM 1480 O O . ASP A 1 181 ? -6.937 4.611 26.552 1.00 68.81 181 ASP A O 1
ATOM 1484 N N . ARG A 1 182 ? -5.203 4.042 27.855 1.00 59.62 182 ARG A N 1
ATOM 1485 C CA . ARG A 1 182 ? -4.151 4.610 27.000 1.00 59.62 182 ARG A CA 1
ATOM 1486 C C . ARG A 1 182 ? -3.316 3.557 26.271 1.00 59.62 182 ARG A C 1
ATOM 1488 O O . ARG A 1 182 ? -2.265 3.909 25.744 1.00 59.62 182 ARG A O 1
ATOM 1495 N N . ARG A 1 183 ? -3.797 2.315 26.123 1.00 55.41 183 ARG A N 1
ATOM 1496 C CA . ARG A 1 183 ? -3.151 1.310 25.246 1.00 55.41 183 ARG A CA 1
ATOM 1497 C C . ARG A 1 183 ? -3.017 1.768 23.778 1.00 55.41 183 ARG A C 1
ATOM 1499 O O . ARG A 1 183 ? -2.270 1.171 23.015 1.00 55.41 183 ARG A O 1
ATOM 1506 N N . ARG A 1 184 ? -3.726 2.832 23.371 1.00 43.78 184 ARG A N 1
ATOM 1507 C CA . ARG A 1 184 ? -3.860 3.308 21.980 1.00 43.78 184 ARG A CA 1
ATOM 1508 C C . ARG A 1 184 ? -3.131 4.616 21.625 1.00 43.78 184 ARG A C 1
ATOM 1510 O O . ARG A 1 184 ? -3.498 5.244 20.634 1.00 43.78 184 ARG A O 1
ATOM 1517 N N . ILE A 1 185 ? -2.116 5.050 22.379 1.00 43.03 185 ILE A N 1
ATOM 1518 C CA . ILE A 1 185 ? -1.227 6.124 21.890 1.00 43.03 185 ILE A CA 1
ATOM 1519 C C . ILE A 1 185 ? -0.071 5.477 21.119 1.00 43.03 185 ILE A C 1
ATOM 1521 O O . ILE A 1 185 ? 0.804 4.839 21.690 1.00 43.03 185 ILE A O 1
ATOM 1525 N N . THR A 1 186 ? -0.147 5.627 19.800 1.00 37.97 186 THR A N 1
ATOM 1526 C CA . THR A 1 186 ? 0.816 5.244 18.760 1.00 37.97 186 THR A CA 1
ATOM 1527 C C . THR A 1 186 ? 2.281 5.461 19.140 1.00 37.97 186 THR A C 1
ATOM 1529 O O . THR A 1 186 ? 2.629 6.544 19.603 1.00 37.97 186 THR A O 1
ATOM 1532 N N . PHE A 1 187 ? 3.105 4.440 18.860 1.00 39.16 187 PHE A N 1
ATOM 1533 C CA . PHE A 1 187 ? 4.568 4.443 18.709 1.00 39.16 187 PHE A CA 1
ATOM 1534 C C . PHE A 1 187 ? 5.238 5.818 18.880 1.00 39.16 187 PHE A C 1
ATOM 1536 O O . PHE A 1 187 ? 5.396 6.572 17.920 1.00 39.16 187 PHE A O 1
ATOM 1543 N N . VAL A 1 188 ? 5.682 6.113 20.102 1.00 39.06 188 VAL A N 1
ATOM 1544 C CA . VAL A 1 188 ? 6.725 7.112 20.358 1.00 39.06 188 VAL A CA 1
ATOM 1545 C C . VAL A 1 188 ? 8.011 6.330 20.636 1.00 39.06 188 VAL A C 1
ATOM 1547 O O . VAL A 1 188 ? 8.051 5.598 21.629 1.00 39.06 188 VAL A O 1
ATOM 1550 N N . PRO A 1 189 ? 9.050 6.422 19.787 1.00 36.97 189 PRO A N 1
ATOM 1551 C CA . PRO A 1 189 ? 10.325 5.761 20.048 1.00 36.97 189 PRO A CA 1
ATOM 1552 C C . PRO A 1 189 ? 10.925 6.281 21.366 1.00 36.97 189 PRO A C 1
ATOM 1554 O O . PRO A 1 189 ? 11.168 7.479 21.496 1.00 36.97 189 PRO A O 1
ATOM 1557 N N . GLY A 1 190 ? 11.147 5.392 22.342 1.00 46.41 190 GLY A N 1
ATOM 1558 C CA . GLY A 1 190 ? 11.866 5.700 23.590 1.00 46.41 190 GLY A CA 1
ATOM 1559 C C . GLY A 1 190 ? 11.029 5.894 24.865 1.00 46.41 190 GLY A C 1
ATOM 1560 O O . GLY A 1 190 ? 11.567 6.374 25.859 1.00 46.41 190 GLY A O 1
ATOM 1561 N N . GLY A 1 191 ? 9.740 5.530 24.880 1.00 45.41 191 GLY A N 1
ATOM 1562 C CA . GLY A 1 191 ? 8.847 5.719 26.037 1.00 45.41 191 GLY A CA 1
ATOM 1563 C C . GLY A 1 191 ? 8.169 4.445 26.548 1.00 45.41 191 GLY A C 1
ATOM 1564 O O . GLY A 1 191 ? 6.961 4.460 26.765 1.00 45.41 191 GLY A O 1
ATOM 1565 N N . GLU A 1 192 ? 8.889 3.332 26.704 1.00 41.09 192 GLU A N 1
ATOM 1566 C CA . GLU A 1 192 ? 8.242 2.015 26.849 1.00 41.09 192 GLU A CA 1
ATOM 1567 C C . GLU A 1 192 ? 7.612 1.688 28.218 1.00 41.09 192 GLU A C 1
ATOM 1569 O O . GLU A 1 192 ? 6.788 0.785 28.272 1.00 41.09 192 GLU A O 1
ATOM 1574 N N . ASN A 1 193 ? 7.852 2.431 29.310 1.00 43.34 193 ASN A N 1
ATOM 1575 C CA . ASN A 1 193 ? 7.442 1.930 30.642 1.00 43.34 193 ASN A CA 1
ATOM 1576 C C . ASN A 1 193 ? 6.384 2.732 31.420 1.00 43.34 193 ASN A C 1
ATOM 1578 O O . ASN A 1 193 ? 5.875 2.228 32.416 1.00 43.34 193 ASN A O 1
ATOM 1582 N N . LEU A 1 194 ? 5.990 3.940 31.001 1.00 43.38 194 LEU A N 1
ATOM 1583 C CA . LEU A 1 194 ? 5.085 4.781 31.817 1.00 43.38 194 LEU A CA 1
ATOM 1584 C C . LEU A 1 194 ? 3.600 4.728 31.418 1.00 43.38 194 LEU A C 1
ATOM 1586 O O . LEU A 1 194 ? 2.752 5.152 32.199 1.00 43.38 194 LEU A O 1
ATOM 1590 N N . PHE A 1 195 ? 3.255 4.219 30.230 1.00 49.06 195 PHE A N 1
ATOM 1591 C CA . PHE A 1 195 ? 1.867 4.233 29.729 1.00 49.06 195 PHE A CA 1
ATOM 1592 C C . PHE A 1 195 ? 1.218 2.850 29.575 1.00 49.06 195 PHE A C 1
ATOM 1594 O O . PHE A 1 195 ? -0.006 2.782 29.459 1.00 49.06 195 PHE A O 1
ATOM 1601 N N . ALA A 1 196 ? 1.986 1.757 29.643 1.00 54.00 196 ALA A N 1
ATOM 1602 C CA . ALA A 1 196 ? 1.448 0.394 29.556 1.00 54.00 196 ALA A CA 1
ATOM 1603 C C . ALA A 1 196 ? 0.503 0.063 30.734 1.00 54.00 196 ALA A C 1
ATOM 1605 O O . ALA A 1 196 ? -0.553 -0.550 30.558 1.00 54.00 196 ALA A O 1
ATOM 1606 N N . GLN A 1 197 ? 0.818 0.567 31.931 1.00 60.66 197 GLN A N 1
ATOM 1607 C CA . GLN A 1 197 ? 0.043 0.336 33.155 1.00 60.66 197 GLN A CA 1
ATOM 1608 C C . GLN A 1 197 ? -1.184 1.253 33.320 1.00 60.66 197 GLN A C 1
ATOM 1610 O O . GLN A 1 197 ? -1.937 1.087 34.270 1.00 60.66 197 GLN A O 1
ATOM 1615 N N . GLY A 1 198 ? -1.483 2.151 32.372 1.00 71.62 198 GLY A N 1
ATOM 1616 C CA . GLY A 1 198 ? -2.673 3.014 32.447 1.00 71.62 198 GLY A CA 1
ATOM 1617 C C . GLY A 1 198 ? -2.622 4.056 33.571 1.00 71.62 198 GLY A C 1
ATOM 1618 O O . GLY A 1 198 ? -1.553 4.411 34.057 1.00 71.62 198 GLY A O 1
ATOM 1619 N N . ARG A 1 199 ? -3.782 4.613 33.943 1.00 82.31 199 ARG A N 1
ATOM 1620 C CA . ARG A 1 199 ? -3.932 5.568 35.056 1.00 82.31 199 ARG A CA 1
ATOM 1621 C C . ARG A 1 199 ? -5.129 5.172 35.918 1.00 82.31 199 ARG A C 1
ATOM 1623 O O . ARG A 1 199 ? -6.105 4.707 35.337 1.00 82.31 199 ARG A O 1
ATOM 1630 N N . PRO A 1 200 ? -5.104 5.419 37.238 1.00 87.50 200 PRO A N 1
ATOM 1631 C CA . PRO A 1 200 ? -6.240 5.122 38.100 1.00 87.50 200 PRO A CA 1
ATOM 1632 C C . PRO A 1 200 ? -7.474 5.975 37.753 1.00 87.50 200 PRO A C 1
ATOM 1634 O O . PRO A 1 200 ? -7.332 7.057 37.165 1.00 87.50 200 PRO A O 1
ATOM 1637 N N . PRO A 1 201 ? -8.680 5.535 38.164 1.00 90.81 201 PRO A N 1
ATOM 1638 C CA . PRO A 1 201 ? -9.889 6.352 38.112 1.00 90.81 201 PRO A CA 1
ATOM 1639 C C . PRO A 1 201 ? -9.715 7.686 38.843 1.00 90.81 201 PRO A C 1
ATOM 1641 O O . PRO A 1 201 ? -8.964 7.781 39.822 1.00 90.81 201 PRO A O 1
ATOM 1644 N N . SER A 1 202 ? -10.442 8.713 38.399 1.00 91.69 202 SER A N 1
ATOM 1645 C CA . SER A 1 202 ? -10.419 10.015 39.069 1.00 91.69 202 SER A CA 1
ATOM 1646 C C . SER A 1 202 ? -11.026 9.930 40.480 1.00 91.69 202 SER A C 1
ATOM 1648 O O . SER A 1 202 ? -11.831 9.031 40.744 1.00 91.69 202 SER A O 1
ATOM 1650 N N . PRO A 1 203 ? -10.701 10.871 41.389 1.00 92.62 203 PRO A N 1
ATOM 1651 C CA . PRO A 1 203 ? -11.292 10.903 42.728 1.00 92.62 203 PRO A CA 1
ATOM 1652 C C . PRO A 1 203 ? -12.824 10.874 42.707 1.00 92.62 203 PRO A C 1
ATOM 1654 O O . PRO A 1 203 ? -13.424 10.096 43.432 1.00 92.62 203 PRO A O 1
ATOM 1657 N N . GLN A 1 204 ? -13.451 11.605 41.779 1.00 93.00 204 GLN A N 1
ATOM 1658 C CA . GLN A 1 204 ? -14.910 11.632 41.635 1.00 93.00 204 GLN A CA 1
ATOM 1659 C C . GLN A 1 204 ? -15.493 10.250 41.311 1.00 93.00 204 GLN A C 1
ATOM 1661 O O . GLN A 1 204 ? -16.535 9.881 41.843 1.00 93.00 204 GLN A O 1
ATOM 1666 N N . VAL A 1 205 ? -14.823 9.468 40.455 1.00 93.69 205 VAL A N 1
ATOM 1667 C CA . VAL A 1 205 ? -15.252 8.094 40.149 1.00 93.69 205 VAL A CA 1
ATOM 1668 C C . VAL A 1 205 ? -15.136 7.216 41.394 1.00 93.69 205 VAL A C 1
ATOM 1670 O O . VAL A 1 205 ? -16.047 6.440 41.678 1.00 93.69 205 VAL A O 1
ATOM 1673 N N . LYS A 1 206 ? -14.052 7.361 42.165 1.00 93.75 206 LYS A N 1
ATOM 1674 C CA . LYS A 1 206 ? -13.867 6.620 43.420 1.00 93.75 206 LYS A CA 1
ATOM 1675 C C . LYS A 1 206 ? -14.933 6.974 44.459 1.00 93.75 206 LYS A C 1
ATOM 1677 O O . LYS A 1 206 ? -15.472 6.063 45.077 1.00 93.75 206 LYS A O 1
ATOM 1682 N N . ASP A 1 207 ? -15.295 8.249 44.585 1.00 94.81 207 ASP A N 1
ATOM 1683 C CA . ASP A 1 207 ? -16.359 8.705 45.488 1.00 94.81 207 ASP A CA 1
ATOM 1684 C C . ASP A 1 207 ? -17.720 8.103 45.099 1.00 94.81 207 ASP A C 1
ATOM 1686 O O . ASP A 1 207 ? -18.469 7.629 45.954 1.00 94.81 207 ASP A O 1
ATOM 1690 N N . CYS A 1 208 ? -18.033 8.050 43.798 1.00 95.31 208 CYS A N 1
ATOM 1691 C CA . CYS A 1 208 ? -19.252 7.402 43.309 1.00 95.31 208 CYS A CA 1
ATOM 1692 C C . CYS A 1 208 ? -19.268 5.893 43.590 1.00 95.31 208 CYS A C 1
ATOM 1694 O O . CYS A 1 208 ? -20.303 5.353 43.981 1.00 95.31 208 CYS A O 1
ATOM 1696 N N . LEU A 1 209 ? -18.138 5.208 43.398 1.00 96.44 209 LEU A N 1
ATOM 1697 C CA . LEU A 1 209 ? -18.015 3.785 43.716 1.00 96.44 209 LEU A CA 1
ATOM 1698 C C . LEU A 1 209 ? -18.166 3.534 45.219 1.00 96.44 209 LEU A C 1
ATOM 1700 O O . LEU A 1 209 ? -18.874 2.605 45.597 1.00 96.44 209 LEU A O 1
ATOM 1704 N N . GLN A 1 210 ? -17.576 4.382 46.066 1.00 95.56 210 GLN A N 1
ATOM 1705 C CA . GLN A 1 210 ? -17.744 4.295 47.516 1.00 95.56 210 GLN A CA 1
ATOM 1706 C C . GLN A 1 210 ? -19.218 4.439 47.907 1.00 95.56 210 GLN A C 1
ATOM 1708 O O . GLN A 1 210 ? -19.750 3.576 48.598 1.00 95.56 210 GLN A O 1
ATOM 1713 N N . ALA A 1 211 ? -19.916 5.444 47.370 1.00 95.44 211 ALA A N 1
ATOM 1714 C CA . ALA A 1 211 ? -21.341 5.641 47.633 1.00 95.44 211 ALA A CA 1
ATOM 1715 C C . ALA A 1 211 ? -22.210 4.444 47.195 1.00 95.44 211 ALA A C 1
ATOM 1717 O O . ALA A 1 211 ? -23.233 4.157 47.817 1.00 95.44 211 ALA A O 1
ATOM 1718 N N . LEU A 1 212 ? -21.820 3.733 46.129 1.00 95.44 212 LEU A N 1
ATOM 1719 C CA . LEU A 1 212 ? -22.495 2.501 45.715 1.00 95.44 212 LEU A CA 1
ATOM 1720 C C . LEU A 1 212 ? -22.221 1.343 46.676 1.00 95.44 212 LEU A C 1
ATOM 1722 O O . LEU A 1 212 ? -23.146 0.582 46.955 1.00 95.44 212 LEU A O 1
ATOM 1726 N N . VAL A 1 213 ? -20.986 1.205 47.158 1.00 96.25 213 VAL A N 1
ATOM 1727 C CA . VAL A 1 213 ? -20.573 0.147 48.093 1.00 96.25 213 VAL A CA 1
ATOM 1728 C C . VAL A 1 213 ? -21.164 0.357 49.494 1.00 96.25 213 VAL A C 1
ATOM 1730 O O . VAL A 1 213 ? -21.461 -0.619 50.178 1.00 96.25 213 VAL A O 1
ATOM 1733 N N . ASP A 1 214 ? -21.408 1.603 49.902 1.00 95.75 214 ASP A N 1
ATOM 1734 C CA . ASP A 1 214 ? -21.975 1.931 51.218 1.00 95.75 214 ASP A CA 1
ATOM 1735 C C . ASP A 1 214 ? -23.422 1.421 51.406 1.00 95.75 214 ASP A C 1
ATOM 1737 O O . ASP A 1 214 ? -23.859 1.179 52.537 1.00 95.75 214 ASP A O 1
ATOM 1741 N N . ASP A 1 215 ? -24.184 1.211 50.323 1.00 95.50 215 ASP A N 1
ATOM 1742 C CA . ASP A 1 215 ? -25.493 0.549 50.402 1.00 95.50 215 ASP A CA 1
ATOM 1743 C C . ASP A 1 215 ? -25.307 -0.974 50.473 1.00 95.50 215 ASP A C 1
ATOM 1745 O O . ASP A 1 215 ? -25.001 -1.628 49.480 1.00 95.50 215 ASP A O 1
ATOM 1749 N N . GLN A 1 216 ? -25.588 -1.552 51.642 1.00 94.00 216 GLN A N 1
ATOM 1750 C CA . GLN A 1 216 ? -25.430 -2.983 51.951 1.00 94.00 216 GLN A CA 1
ATOM 1751 C C . GLN A 1 216 ? -26.209 -3.939 51.026 1.00 94.00 216 GLN A C 1
ATOM 1753 O O . GLN A 1 216 ? -25.967 -5.145 51.027 1.00 94.00 216 GLN A O 1
ATOM 1758 N N . ARG A 1 217 ? -27.171 -3.440 50.239 1.00 95.56 217 ARG A N 1
ATOM 1759 C CA . ARG A 1 217 ? -27.881 -4.247 49.229 1.00 95.56 217 ARG A CA 1
ATOM 1760 C C . ARG A 1 217 ? -27.124 -4.337 47.903 1.00 95.56 217 ARG A C 1
ATOM 1762 O O . ARG A 1 217 ? -27.586 -5.043 47.003 1.00 95.56 217 ARG A O 1
ATOM 1769 N N . ASN A 1 218 ? -26.033 -3.591 47.747 1.00 97.19 218 ASN A N 1
ATOM 1770 C CA . ASN A 1 218 ? -25.215 -3.559 46.547 1.00 97.19 218 ASN A CA 1
ATOM 1771 C C . ASN A 1 218 ? -23.999 -4.470 46.692 1.00 97.19 218 ASN A C 1
ATOM 1773 O O . ASN A 1 218 ? -23.317 -4.496 47.710 1.00 97.19 218 ASN A O 1
ATOM 1777 N N . THR A 1 219 ? -23.690 -5.173 45.615 1.00 97.31 219 THR A N 1
ATOM 1778 C CA . THR A 1 219 ? -22.407 -5.829 45.399 1.00 97.31 219 THR A CA 1
ATOM 1779 C C . THR A 1 219 ? -21.789 -5.187 44.171 1.00 97.31 219 THR A C 1
ATOM 1781 O O . THR A 1 219 ? -22.362 -5.253 43.086 1.00 97.31 219 THR A O 1
ATOM 1784 N N . VAL A 1 220 ? -20.651 -4.522 44.341 1.00 97.38 220 VAL A N 1
ATOM 1785 C CA . VAL A 1 220 ? -19.957 -3.823 43.255 1.00 97.38 220 VAL A CA 1
ATOM 1786 C C . VAL A 1 220 ? -18.688 -4.589 42.931 1.00 97.38 220 VAL A C 1
ATOM 1788 O O . VAL A 1 220 ? -17.892 -4.854 43.828 1.00 97.38 220 VAL A O 1
ATOM 1791 N N . VAL A 1 221 ? -18.509 -4.949 41.665 1.00 97.31 221 VAL A N 1
ATOM 1792 C CA . VAL A 1 221 ? -17.358 -5.704 41.171 1.00 97.31 221 VAL A CA 1
ATOM 1793 C C . VAL A 1 221 ? -16.722 -4.950 40.010 1.00 97.31 221 VAL A C 1
ATOM 1795 O O . VAL A 1 221 ? -17.401 -4.587 39.049 1.00 97.31 221 VAL A O 1
ATOM 1798 N N . ILE A 1 222 ? -15.414 -4.728 40.096 1.00 96.50 222 ILE A N 1
ATOM 1799 C CA . ILE A 1 222 ? -14.608 -4.173 39.012 1.00 96.50 222 ILE A CA 1
ATOM 1800 C C . ILE A 1 222 ? -14.023 -5.321 38.197 1.00 96.50 222 ILE A C 1
ATOM 1802 O O . ILE A 1 222 ? -13.385 -6.214 38.754 1.00 96.50 222 ILE A O 1
ATOM 1806 N N . LEU A 1 223 ? -14.243 -5.281 36.887 1.00 95.12 223 LEU A N 1
ATOM 1807 C CA . LEU A 1 223 ? -13.647 -6.170 35.900 1.00 95.12 223 LEU A CA 1
ATOM 1808 C C . LEU A 1 223 ? -12.505 -5.416 35.219 1.00 95.12 223 LEU A C 1
ATOM 1810 O O . LEU A 1 223 ? -12.700 -4.288 34.766 1.00 95.12 223 LEU A O 1
ATOM 1814 N N . SER A 1 224 ? -11.315 -6.006 35.172 1.00 91.06 224 SER A N 1
ATOM 1815 C CA . SER A 1 224 ? -10.159 -5.365 34.551 1.00 91.06 224 SER A CA 1
ATOM 1816 C C . SER A 1 224 ? -9.252 -6.375 33.870 1.00 91.06 224 SER A C 1
ATOM 1818 O O . SER A 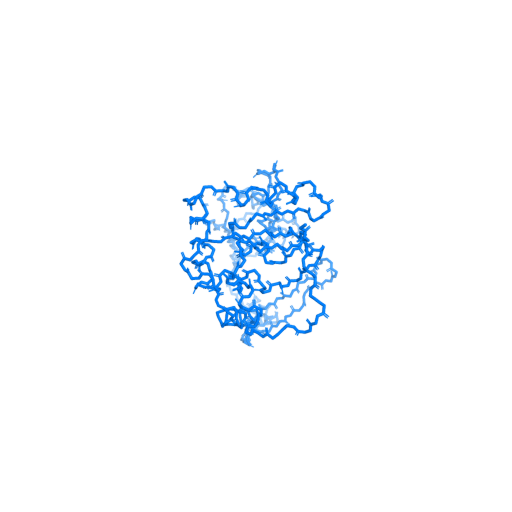1 224 ? -8.901 -7.408 34.441 1.00 91.06 224 SER A O 1
ATOM 1820 N N . GLY A 1 225 ? -8.796 -6.015 32.674 1.00 86.81 225 GLY A N 1
ATOM 1821 C CA . GLY A 1 225 ? -7.761 -6.743 31.945 1.00 86.81 225 GLY A CA 1
ATOM 1822 C C . GLY A 1 225 ? -6.346 -6.411 32.434 1.00 86.81 225 GLY A C 1
ATOM 1823 O O . GLY A 1 225 ? -5.431 -6.321 31.615 1.00 86.81 225 GLY A O 1
ATOM 1824 N N . ARG A 1 226 ? -6.162 -6.067 33.715 1.00 83.69 226 ARG A N 1
ATOM 1825 C CA . ARG A 1 226 ? -4.874 -5.678 34.320 1.00 83.69 226 ARG A CA 1
ATOM 1826 C C . ARG A 1 226 ? -4.496 -6.618 35.451 1.00 83.69 226 ARG A C 1
ATOM 1828 O O . ARG A 1 226 ? -5.350 -7.309 35.990 1.00 83.69 226 ARG A O 1
ATOM 1835 N N . ASP A 1 227 ? -3.216 -6.555 35.807 1.00 87.12 227 ASP A N 1
ATOM 1836 C CA . ASP A 1 227 ? -2.634 -7.292 36.923 1.00 87.12 227 ASP A CA 1
ATOM 1837 C C . ASP A 1 227 ? -3.332 -6.978 38.254 1.00 87.12 227 ASP A C 1
ATOM 1839 O O . ASP A 1 227 ? -3.663 -5.821 38.562 1.00 87.12 227 ASP A O 1
ATOM 1843 N N . ARG A 1 228 ? -3.509 -8.027 39.059 1.00 90.00 228 ARG A N 1
ATOM 1844 C CA . ARG A 1 228 ? -4.123 -7.964 40.387 1.00 90.00 228 ARG A CA 1
ATOM 1845 C C . ARG A 1 228 ? -3.524 -6.884 41.295 1.00 90.00 228 ARG A C 1
ATOM 1847 O O . ARG A 1 228 ? -4.290 -6.165 41.936 1.00 90.00 228 ARG A O 1
ATOM 1854 N N . HIS A 1 229 ? -2.200 -6.765 41.384 1.00 90.12 229 HIS A N 1
ATOM 1855 C CA . HIS A 1 229 ? -1.541 -5.840 42.312 1.00 90.12 229 HIS A CA 1
ATOM 1856 C C . HIS A 1 229 ? -1.858 -4.383 41.981 1.00 90.12 229 HIS A C 1
ATOM 1858 O O . HIS A 1 229 ? -2.124 -3.579 42.874 1.00 90.12 229 HIS A O 1
ATOM 1864 N N . LEU A 1 230 ? -1.886 -4.055 40.690 1.00 88.50 230 LEU A N 1
ATOM 1865 C CA . LEU A 1 230 ? -2.222 -2.715 40.223 1.00 88.50 230 LEU A CA 1
ATOM 1866 C C . LEU A 1 230 ? -3.685 -2.367 40.535 1.00 88.50 230 LEU A C 1
ATOM 1868 O O . LEU A 1 230 ? -3.994 -1.252 40.960 1.00 88.50 230 LEU A O 1
ATOM 1872 N N . LEU A 1 231 ? -4.590 -3.329 40.344 1.00 90.31 231 LEU A N 1
ATOM 1873 C CA . LEU A 1 231 ? -6.009 -3.144 40.627 1.00 90.31 231 LEU A CA 1
ATOM 1874 C C . LEU A 1 231 ? -6.261 -2.967 42.134 1.00 90.31 231 LEU A C 1
ATOM 1876 O O . LEU A 1 231 ? -7.012 -2.075 42.536 1.00 90.31 231 LEU A O 1
ATOM 1880 N N . GLU A 1 232 ? -5.587 -3.760 42.972 1.00 92.06 232 GLU A N 1
ATOM 1881 C CA . GLU A 1 232 ? -5.609 -3.610 44.431 1.00 92.06 232 GLU A CA 1
ATOM 1882 C C . GLU A 1 232 ? -5.098 -2.231 44.863 1.00 92.06 232 GLU A C 1
ATOM 1884 O O . GLU A 1 232 ? -5.738 -1.578 45.686 1.00 92.06 232 GLU A O 1
ATOM 1889 N N . GLU A 1 233 ? -4.003 -1.741 44.279 1.00 92.31 233 GLU A N 1
ATOM 1890 C CA . GLU A 1 233 ? -3.474 -0.405 44.569 1.00 92.31 233 GLU A CA 1
ATOM 1891 C C . GLU A 1 233 ? -4.502 0.688 44.239 1.00 92.31 233 GLU A C 1
ATOM 1893 O O . GLU A 1 233 ? -4.807 1.548 45.073 1.00 92.31 233 GLU A O 1
ATOM 1898 N N . TRP A 1 234 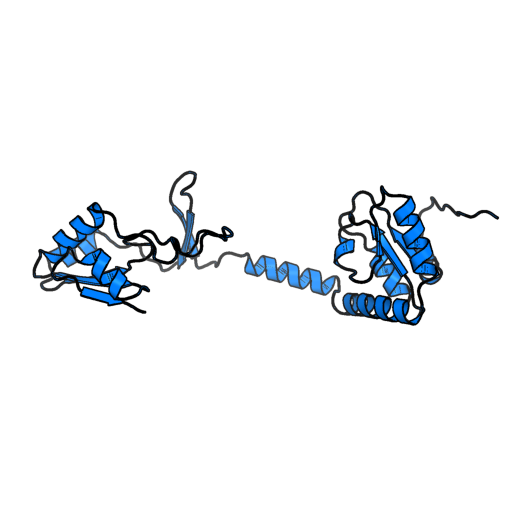? -5.084 0.640 43.037 1.00 92.44 234 TRP A N 1
ATOM 1899 C CA . TRP A 1 234 ? -5.991 1.678 42.545 1.00 92.44 234 TRP A CA 1
ATOM 1900 C C . TRP A 1 234 ? -7.279 1.790 43.354 1.00 92.44 234 TRP A C 1
ATOM 1902 O O . TRP A 1 234 ? -7.773 2.906 43.553 1.00 92.44 234 TRP A O 1
ATOM 1912 N N . PHE A 1 235 ? -7.810 0.663 43.824 1.00 94.00 235 PHE A N 1
ATOM 1913 C CA . PHE A 1 235 ? -9.079 0.595 44.547 1.00 94.00 235 PHE A CA 1
ATOM 1914 C C . PHE A 1 235 ? -8.916 0.351 46.055 1.00 94.00 235 PHE A C 1
ATOM 1916 O O . PHE A 1 235 ? -9.915 0.233 46.759 1.00 94.00 235 PHE A O 1
ATOM 1923 N N . SER A 1 236 ? -7.683 0.369 46.575 1.00 92.44 236 SER A N 1
ATOM 1924 C CA . SER A 1 236 ? -7.340 0.149 47.993 1.00 92.44 236 SER A CA 1
ATOM 1925 C C . SER A 1 236 ? -8.115 1.023 48.986 1.00 92.44 236 SER A C 1
ATOM 1927 O O . SER A 1 236 ? -8.347 0.623 50.129 1.00 92.44 236 SER A O 1
ATOM 1929 N N . SER A 1 237 ? -8.535 2.216 48.562 1.00 91.81 237 SER A N 1
ATOM 1930 C CA . SER A 1 237 ? -9.300 3.149 49.388 1.00 91.81 237 SER A CA 1
ATOM 1931 C C . SER A 1 237 ? -10.761 2.738 49.598 1.00 91.81 237 SER A C 1
ATOM 1933 O O . SER A 1 237 ? -11.387 3.251 50.521 1.00 91.81 237 SER A O 1
ATOM 1935 N N . ILE A 1 238 ? -11.308 1.842 48.769 1.00 93.56 238 ILE A N 1
ATOM 1936 C CA . ILE A 1 238 ? -12.730 1.477 48.770 1.00 93.56 238 ILE A CA 1
ATOM 1937 C C . ILE A 1 238 ? -12.896 0.091 49.387 1.00 93.56 238 ILE A C 1
ATOM 1939 O O . ILE A 1 238 ? -12.617 -0.936 48.769 1.00 93.56 238 ILE A O 1
ATOM 1943 N N . ARG A 1 239 ? -13.368 0.043 50.634 1.00 89.31 239 ARG A N 1
ATOM 1944 C CA . ARG A 1 239 ? -13.562 -1.225 51.349 1.00 89.31 239 ARG A CA 1
ATOM 1945 C C . ARG A 1 239 ? -14.867 -1.892 50.931 1.00 89.31 239 ARG A C 1
ATOM 1947 O O . ARG A 1 239 ? -15.910 -1.258 50.989 1.00 89.31 239 ARG A O 1
ATOM 1954 N N . GLY A 1 240 ? -14.812 -3.182 50.597 1.00 89.06 240 GLY A N 1
ATOM 1955 C CA . GLY A 1 240 ? -15.990 -3.983 50.234 1.00 89.06 240 GLY A CA 1
ATOM 1956 C C . GLY A 1 240 ? -16.255 -4.089 48.729 1.00 89.06 240 GLY A C 1
ATOM 1957 O O . GLY A 1 240 ? -17.211 -4.751 48.333 1.00 89.06 240 GLY A O 1
ATOM 1958 N N . ILE A 1 241 ? -15.407 -3.484 47.891 1.00 95.31 241 ILE A N 1
ATOM 1959 C CA . ILE A 1 241 ? -15.471 -3.651 46.438 1.00 95.31 241 ILE A CA 1
ATOM 1960 C C . ILE A 1 241 ? -14.866 -4.998 46.017 1.00 95.31 241 ILE A C 1
ATOM 1962 O O . ILE A 1 241 ? -13.818 -5.409 46.514 1.00 95.31 241 ILE A O 1
ATOM 1966 N N . GLY A 1 242 ? -15.534 -5.700 45.105 1.00 95.50 242 GLY A N 1
ATOM 1967 C CA . GLY A 1 242 ? -15.002 -6.896 44.460 1.00 95.50 242 GLY A CA 1
ATOM 1968 C C . GLY A 1 242 ? -14.058 -6.520 43.323 1.00 95.50 242 GLY A C 1
ATOM 1969 O O . GLY A 1 242 ? -14.348 -5.602 42.559 1.00 95.50 242 GLY A O 1
ATOM 1970 N N . LEU A 1 243 ? -12.948 -7.241 43.184 1.00 95.38 243 LEU A N 1
ATOM 1971 C CA . LEU A 1 243 ? -11.962 -7.030 42.126 1.00 95.38 243 LEU A CA 1
ATOM 1972 C C . LEU A 1 243 ? -11.771 -8.331 41.339 1.00 95.38 243 LEU A C 1
ATOM 1974 O O . LEU A 1 243 ? -11.505 -9.378 41.928 1.00 95.38 243 LEU A O 1
ATOM 1978 N N . CYS A 1 244 ? -11.908 -8.261 40.018 1.00 94.44 244 CYS A N 1
ATOM 1979 C CA . CYS A 1 244 ? -11.659 -9.356 39.089 1.00 94.44 244 CYS A CA 1
ATOM 1980 C C . CYS A 1 244 ? -10.610 -8.904 38.068 1.00 94.44 244 CYS A C 1
ATOM 1982 O O . CYS A 1 244 ? -10.890 -8.071 37.206 1.00 94.44 244 CYS A O 1
ATOM 1984 N N . ALA A 1 245 ? -9.400 -9.439 38.222 1.00 90.25 245 ALA A N 1
ATOM 1985 C CA . ALA A 1 245 ? -8.261 -9.218 37.342 1.00 90.25 245 ALA A CA 1
ATOM 1986 C C . ALA A 1 245 ? -8.125 -10.395 36.362 1.00 90.25 245 ALA A C 1
ATOM 1988 O O . ALA A 1 245 ? -8.276 -11.549 36.766 1.00 90.25 245 ALA A O 1
ATOM 1989 N N . GLU A 1 246 ? -7.866 -10.102 35.088 1.00 80.38 246 GLU A N 1
ATOM 1990 C CA . GLU A 1 246 ? -7.643 -11.112 34.040 1.00 80.38 246 GLU A CA 1
ATOM 1991 C C . GLU A 1 246 ? -6.192 -11.626 33.996 1.00 80.38 246 GLU A C 1
ATOM 1993 O O . GLU A 1 246 ? -5.959 -12.762 33.579 1.00 80.38 246 GLU A O 1
ATOM 1998 N N . HIS A 1 247 ? -5.229 -10.801 34.424 1.00 66.56 247 HIS A N 1
ATOM 1999 C CA . HIS A 1 247 ? -3.792 -11.096 34.410 1.00 66.56 247 HIS A CA 1
ATOM 2000 C C . HIS A 1 247 ? -3.203 -11.202 35.817 1.00 66.56 247 HIS A C 1
ATOM 2002 O O . HIS A 1 247 ? -3.674 -10.476 36.727 1.00 66.56 247 HIS A O 1
#

Organism: NCBI:txid1074873

Secondary structure (DSSP, 8-state):
--------SPPPHHHHHHHHHH-SEEEE--SSBS---HHHHHHHHTTTS--EEEEETTBGGGGT-SSSEEE-TT-HHHHHHHHHHHHTS-HHHHHHHHHHHHHHHHH--HHHHHHHHHHHHHHHSPPTTEEEEEESSGGG-EEEEEETTPPPP-HHHHHHHHHH-SSEEEEEETBTTTB---TTS---TT--SSSTT--PPPHHHHHHHHHHHTSTTEEEEEEESS-HHHHHHHHTTSTT-EEEE--